Protein AF-A0A139H5Y8-F1 (afdb_monomer_lite)

Sequence (320 aa):
MAVPVLRYDEIEAEILGELGMMQDEQSKINFVIKELGASVKQTEDSEIKCHVYSKWLFTQHPTTSAKWRQQYSRLEELETIIDRVARKQNEANRRIDGINKIWTGWNWTFPADSTPPHWPNGLLKSLRTLAGVEKDWRYATKEVAKASRVRRRTKGGRKTAHVSTEDVAAVIRKLREPESEPELVPELVPEPSPSIEQGRGEPLRKRRKTGEEEEDGGEGQGGGEEREEGEQEEAGAVPTRRRRLTEYNGESVFGGVGRNSIVMDVLGQTAACEEKLAEQAEDGVSEELRQIARGQLDEHRAFQGRLMAFLDRGAPDFWF

Organism: NCBI:txid321146

Structure (mmCIF, N/CA/C/O backbone):
data_AF-A0A139H5Y8-F1
#
_entry.id   AF-A0A139H5Y8-F1
#
loop_
_atom_site.group_PDB
_atom_site.id
_atom_site.type_symbol
_atom_site.label_atom_id
_atom_site.label_alt_id
_atom_site.label_comp_id
_atom_site.label_asym_id
_atom_site.label_entity_id
_atom_site.label_seq_id
_atom_site.pdbx_PDB_ins_code
_atom_site.Cartn_x
_atom_site.Cartn_y
_atom_site.Cartn_z
_atom_site.occupancy
_atom_site.B_iso_or_equiv
_atom_site.auth_seq_id
_atom_site.auth_comp_id
_atom_site.auth_asym_id
_atom_site.auth_atom_id
_atom_site.pdbx_PDB_model_num
ATOM 1 N N . MET A 1 1 ? 13.859 0.710 14.418 1.00 46.69 1 MET A N 1
ATOM 2 C CA . MET A 1 1 ? 13.384 0.566 13.025 1.00 46.69 1 MET A CA 1
ATOM 3 C C . MET A 1 1 ? 11.869 0.479 13.067 1.00 46.69 1 MET A C 1
ATOM 5 O O . MET A 1 1 ? 11.366 -0.195 13.959 1.00 46.69 1 MET A O 1
ATOM 9 N N . ALA A 1 2 ? 11.160 1.224 12.216 1.00 54.88 2 ALA A N 1
ATOM 10 C CA . ALA A 1 2 ? 9.702 1.130 12.131 1.00 54.88 2 ALA A CA 1
ATOM 11 C C . ALA A 1 2 ? 9.318 -0.263 11.609 1.00 54.88 2 ALA A C 1
ATOM 13 O O . ALA A 1 2 ? 9.989 -0.785 10.721 1.00 54.88 2 ALA A O 1
ATOM 14 N N . VAL A 1 3 ? 8.298 -0.882 12.202 1.00 63.19 3 VAL A N 1
ATOM 15 C CA . VAL A 1 3 ? 7.801 -2.193 11.765 1.00 63.19 3 VAL A CA 1
ATOM 16 C C . VAL A 1 3 ? 7.010 -1.990 10.466 1.00 63.19 3 VAL A C 1
ATOM 18 O O . VAL A 1 3 ? 6.195 -1.063 10.435 1.00 63.19 3 VAL A O 1
ATOM 21 N N . PRO A 1 4 ? 7.231 -2.803 9.414 1.00 65.62 4 PRO A N 1
ATOM 22 C CA . PRO A 1 4 ? 6.422 -2.758 8.199 1.00 65.62 4 PRO A CA 1
ATOM 23 C C . PRO A 1 4 ? 4.937 -2.904 8.542 1.00 65.62 4 PRO A C 1
ATOM 25 O O . PRO A 1 4 ? 4.548 -3.829 9.253 1.00 65.62 4 PRO A O 1
ATOM 28 N N . VAL A 1 5 ? 4.107 -1.969 8.079 1.00 71.69 5 VAL A N 1
ATOM 29 C CA . VAL A 1 5 ? 2.651 -2.001 8.326 1.00 71.69 5 VAL A CA 1
ATOM 30 C C . VAL A 1 5 ? 1.927 -2.665 7.155 1.00 71.69 5 VAL A C 1
ATOM 32 O O . VAL A 1 5 ? 0.881 -3.301 7.329 1.00 71.69 5 VAL A O 1
ATOM 35 N N . LEU A 1 6 ? 2.485 -2.519 5.952 1.00 81.44 6 LEU A N 1
ATOM 36 C CA . LEU A 1 6 ? 1.916 -3.013 4.709 1.00 81.44 6 LEU A CA 1
ATOM 37 C C . LEU A 1 6 ? 2.744 -4.175 4.166 1.00 81.44 6 LEU A C 1
ATOM 39 O O . LEU A 1 6 ? 3.971 -4.153 4.213 1.00 81.44 6 LEU A O 1
ATOM 43 N N . ARG A 1 7 ? 2.058 -5.152 3.553 1.00 83.94 7 ARG A N 1
ATOM 44 C CA . ARG A 1 7 ? 2.699 -6.258 2.816 1.00 83.94 7 ARG A CA 1
ATOM 45 C C . ARG A 1 7 ? 3.674 -5.743 1.756 1.00 83.94 7 ARG A C 1
ATOM 47 O O . ARG A 1 7 ? 4.709 -6.350 1.508 1.00 83.94 7 ARG A O 1
ATOM 54 N N . TYR A 1 8 ? 3.333 -4.604 1.159 1.00 88.00 8 TYR A N 1
ATOM 55 C CA . TYR A 1 8 ? 4.172 -3.897 0.207 1.00 88.00 8 TYR A CA 1
ATOM 56 C C . TYR A 1 8 ? 5.565 -3.589 0.768 1.00 88.00 8 TYR A C 1
ATOM 58 O O . TYR A 1 8 ? 6.556 -3.889 0.113 1.00 88.00 8 TYR A O 1
ATOM 66 N N . ASP A 1 9 ? 5.638 -3.038 1.981 1.00 86.75 9 ASP A N 1
ATOM 67 C CA . ASP A 1 9 ? 6.893 -2.576 2.581 1.00 86.75 9 ASP A CA 1
ATOM 68 C C . ASP A 1 9 ? 7.822 -3.758 2.906 1.00 86.75 9 ASP A C 1
ATOM 70 O O . ASP A 1 9 ? 9.040 -3.656 2.777 1.00 86.75 9 ASP A O 1
ATOM 74 N N . GLU A 1 10 ? 7.250 -4.903 3.296 1.00 86.44 10 GLU A N 1
ATOM 75 C CA . GLU A 1 10 ? 8.004 -6.139 3.525 1.00 86.44 10 GLU A CA 1
ATOM 76 C C . GLU A 1 10 ? 8.605 -6.686 2.233 1.00 86.44 10 GLU A C 1
ATOM 78 O O . GLU A 1 10 ? 9.796 -6.982 2.189 1.00 86.44 10 GLU A O 1
ATOM 83 N N . ILE A 1 11 ? 7.788 -6.804 1.181 1.00 89.62 11 ILE A N 1
ATOM 84 C CA . ILE A 1 11 ? 8.244 -7.301 -0.120 1.00 89.62 11 ILE A CA 1
ATOM 85 C C . ILE A 1 11 ? 9.266 -6.334 -0.723 1.00 89.62 11 ILE A C 1
ATOM 87 O O . ILE A 1 11 ? 10.251 -6.772 -1.313 1.00 89.62 11 ILE A O 1
ATOM 91 N N . GLU A 1 12 ? 9.075 -5.024 -0.552 1.00 91.06 12 GLU A N 1
ATOM 92 C CA . GLU A 1 12 ? 10.057 -4.022 -0.964 1.00 91.06 12 GLU A CA 1
ATOM 93 C C . GLU A 1 12 ? 11.385 -4.216 -0.222 1.00 91.06 12 GLU A C 1
ATOM 95 O O . GLU A 1 12 ? 12.434 -4.253 -0.862 1.00 91.06 12 GLU A O 1
ATOM 100 N N . ALA A 1 13 ? 11.361 -4.423 1.097 1.00 90.06 13 ALA A N 1
ATOM 101 C CA . ALA A 1 13 ? 12.567 -4.692 1.876 1.00 90.06 13 ALA A CA 1
ATOM 102 C C . ALA A 1 13 ? 13.248 -6.023 1.496 1.00 90.06 13 ALA A C 1
ATOM 104 O O . ALA A 1 13 ? 14.475 -6.063 1.403 1.00 90.06 13 ALA A O 1
ATOM 105 N N . GLU A 1 14 ? 12.477 -7.089 1.253 1.00 92.38 14 GLU A N 1
ATOM 106 C CA . GLU A 1 14 ? 12.971 -8.394 0.783 1.00 92.38 14 GLU A CA 1
ATOM 107 C C . GLU A 1 14 ? 13.691 -8.243 -0.560 1.00 92.38 14 GLU A C 1
ATOM 109 O O . GLU A 1 14 ? 14.866 -8.588 -0.667 1.00 92.38 14 GLU A O 1
ATOM 114 N N . ILE A 1 15 ? 13.029 -7.632 -1.548 1.00 93.50 15 ILE A N 1
ATOM 115 C CA . ILE A 1 15 ? 13.593 -7.410 -2.885 1.00 93.50 15 ILE A CA 1
ATOM 116 C C . ILE A 1 15 ? 14.849 -6.544 -2.816 1.00 93.50 15 ILE A C 1
ATOM 118 O O . ILE A 1 15 ? 15.863 -6.876 -3.425 1.00 93.50 15 ILE A O 1
ATOM 122 N N . LEU A 1 16 ? 14.810 -5.424 -2.091 1.00 93.25 16 LEU A N 1
ATOM 123 C CA . LEU A 1 16 ? 15.975 -4.546 -1.978 1.00 93.25 16 LEU A CA 1
ATOM 124 C C . LEU A 1 16 ? 17.133 -5.240 -1.249 1.00 93.25 16 LEU A C 1
ATOM 126 O O . LEU A 1 16 ? 18.291 -5.009 -1.598 1.00 93.25 16 LEU A O 1
ATOM 130 N N . GLY A 1 17 ? 16.834 -6.120 -0.290 1.00 92.94 17 GLY A N 1
ATOM 131 C CA . GLY A 1 17 ? 17.811 -6.997 0.348 1.00 92.94 17 GLY A CA 1
ATOM 132 C C . GLY A 1 17 ? 18.442 -7.976 -0.641 1.00 92.94 17 GLY A C 1
ATOM 133 O O . GLY A 1 17 ? 19.666 -8.034 -0.737 1.00 92.94 17 GLY A O 1
ATOM 134 N N . GLU A 1 18 ? 17.633 -8.693 -1.424 1.00 93.94 18 GLU A N 1
ATOM 135 C CA . GLU A 1 18 ? 18.106 -9.618 -2.464 1.00 93.94 18 GLU A CA 1
ATOM 136 C C . GLU A 1 18 ? 18.989 -8.914 -3.500 1.00 93.94 18 GLU A C 1
ATOM 138 O O . GLU A 1 18 ? 20.096 -9.373 -3.793 1.00 93.94 18 GLU A O 1
ATOM 143 N N . LEU A 1 19 ? 18.540 -7.765 -4.012 1.00 93.31 19 LEU A N 1
ATOM 144 C CA . LEU A 1 19 ? 19.302 -6.958 -4.966 1.00 93.31 19 LEU A CA 1
ATOM 145 C C . LEU A 1 19 ? 20.591 -6.409 -4.344 1.00 93.31 19 LEU A C 1
ATOM 147 O O . LEU A 1 19 ? 21.606 -6.312 -5.031 1.00 93.31 19 LEU A O 1
ATOM 151 N N . GLY A 1 20 ? 20.584 -6.083 -3.049 1.00 92.69 20 GLY A N 1
ATOM 152 C CA . GLY A 1 20 ? 21.764 -5.630 -2.311 1.00 92.69 20 GLY A CA 1
ATOM 153 C C . GLY A 1 20 ? 22.838 -6.708 -2.132 1.00 92.69 20 GLY A C 1
ATOM 154 O O . GLY A 1 20 ? 24.019 -6.379 -2.037 1.00 92.69 20 GLY A O 1
ATOM 155 N N . MET A 1 21 ? 22.455 -7.988 -2.135 1.00 93.75 21 MET A N 1
ATOM 156 C CA . MET A 1 21 ? 23.387 -9.121 -2.038 1.00 93.75 21 MET A CA 1
ATOM 157 C C . MET A 1 21 ? 24.080 -9.449 -3.371 1.00 93.75 21 MET A C 1
ATOM 159 O O . MET A 1 21 ? 25.069 -10.185 -3.389 1.00 93.75 21 MET A O 1
ATOM 163 N N . MET A 1 22 ? 23.586 -8.917 -4.492 1.00 94.56 22 MET A N 1
ATOM 164 C CA . MET A 1 22 ? 24.182 -9.123 -5.812 1.00 94.56 22 MET A CA 1
ATOM 165 C C . MET A 1 22 ? 25.351 -8.154 -6.035 1.00 94.56 22 MET A C 1
ATOM 167 O O . MET A 1 22 ? 25.210 -6.942 -5.883 1.00 94.56 22 MET A O 1
ATOM 171 N N . GLN A 1 23 ? 26.514 -8.688 -6.419 1.00 89.75 23 GLN A N 1
ATOM 172 C CA . GLN A 1 23 ? 27.742 -7.894 -6.567 1.00 89.75 23 GLN A CA 1
ATOM 173 C C . GLN A 1 23 ? 27.783 -7.060 -7.852 1.00 89.75 23 GLN A C 1
ATOM 175 O O . GLN A 1 23 ? 28.363 -5.979 -7.861 1.00 89.75 23 GLN A O 1
ATOM 180 N N . ASP A 1 24 ? 27.181 -7.563 -8.928 1.00 94.44 24 ASP A N 1
ATOM 181 C CA . ASP A 1 24 ? 27.251 -6.957 -10.254 1.00 94.44 24 ASP A CA 1
ATOM 182 C C . ASP A 1 24 ? 25.926 -6.291 -10.641 1.00 94.44 24 ASP A C 1
ATOM 184 O O . ASP A 1 24 ? 24.850 -6.884 -10.535 1.00 94.44 24 ASP A O 1
ATOM 188 N N . GLU A 1 25 ? 26.016 -5.051 -11.118 1.00 93.44 25 GLU A N 1
ATOM 189 C CA . GLU A 1 25 ? 24.851 -4.243 -11.473 1.00 93.44 25 GLU A CA 1
ATOM 190 C C . GLU A 1 25 ? 24.128 -4.803 -12.699 1.00 93.44 25 GLU A C 1
ATOM 192 O O . GLU A 1 25 ? 22.898 -4.837 -12.743 1.00 93.44 25 GLU A O 1
ATOM 197 N N . GLN A 1 26 ? 24.876 -5.327 -13.673 1.00 93.88 26 GLN A N 1
ATOM 198 C CA . GLN A 1 26 ? 24.271 -5.941 -14.850 1.00 93.88 26 GLN A CA 1
ATOM 199 C C . GLN A 1 26 ? 23.505 -7.217 -14.477 1.00 93.88 26 GLN A C 1
ATOM 201 O O . GLN A 1 26 ? 22.429 -7.481 -15.015 1.00 93.88 26 GLN A O 1
ATOM 206 N N . SER A 1 27 ? 24.016 -7.982 -13.514 1.00 94.75 27 SER A N 1
ATOM 207 C CA . SER A 1 27 ? 23.347 -9.156 -12.956 1.00 94.75 27 SER A CA 1
ATOM 208 C C . SER A 1 27 ? 22.045 -8.787 -12.242 1.00 94.75 27 SER A C 1
ATOM 210 O O . SER A 1 27 ? 21.039 -9.461 -12.467 1.00 94.75 27 SER A O 1
ATOM 212 N N . LYS A 1 28 ? 22.015 -7.685 -11.475 1.00 96.06 28 LYS A N 1
ATOM 213 C CA . LYS A 1 28 ? 20.772 -7.153 -10.877 1.00 96.06 28 LYS A CA 1
ATOM 214 C C . LYS A 1 28 ? 19.753 -6.779 -11.945 1.00 96.06 28 LYS A C 1
ATOM 216 O O . LYS A 1 28 ? 18.609 -7.214 -11.880 1.00 96.06 28 LYS A O 1
ATOM 221 N N . ILE A 1 29 ? 20.175 -6.021 -12.958 1.00 95.69 29 ILE A N 1
ATOM 222 C CA . ILE A 1 29 ? 19.318 -5.616 -14.080 1.00 95.69 29 ILE A CA 1
ATOM 223 C C . ILE A 1 29 ? 18.725 -6.845 -14.777 1.00 95.69 29 ILE A C 1
ATOM 225 O O . ILE A 1 29 ? 17.514 -6.912 -14.987 1.00 95.69 29 ILE A O 1
ATOM 229 N N . ASN A 1 30 ? 19.561 -7.829 -15.114 1.00 95.00 30 ASN A N 1
ATOM 230 C CA . ASN A 1 30 ? 19.130 -9.048 -15.797 1.00 95.00 30 ASN A CA 1
ATOM 231 C C . ASN A 1 30 ? 18.163 -9.869 -14.936 1.00 95.00 30 ASN A C 1
ATOM 233 O O . ASN A 1 30 ? 17.178 -10.396 -15.453 1.00 95.00 30 ASN A O 1
ATOM 237 N N . PHE A 1 31 ? 18.425 -9.960 -13.630 1.00 95.19 31 PHE A N 1
ATOM 238 C CA . PHE A 1 31 ? 17.532 -10.608 -12.676 1.00 95.19 31 PHE A CA 1
ATOM 239 C C . PHE A 1 31 ? 16.170 -9.912 -12.628 1.00 95.19 31 PHE A C 1
ATOM 241 O O . PHE A 1 31 ? 15.148 -10.563 -12.813 1.00 95.19 31 PHE A O 1
ATOM 248 N N . VAL A 1 32 ? 16.147 -8.587 -12.481 1.00 94.75 32 VAL A N 1
ATOM 249 C CA . VAL A 1 32 ? 14.903 -7.808 -12.430 1.00 94.75 32 VAL A CA 1
ATOM 250 C C . VAL A 1 32 ? 14.104 -7.927 -13.725 1.00 94.75 32 VAL A C 1
ATOM 252 O O . VAL A 1 32 ? 12.901 -8.163 -13.681 1.00 94.75 32 VAL A O 1
ATOM 255 N N . ILE A 1 33 ? 14.757 -7.829 -14.885 1.00 93.56 33 ILE A N 1
ATOM 256 C CA . ILE A 1 33 ? 14.104 -8.022 -16.188 1.00 93.56 33 ILE A CA 1
ATOM 257 C C . ILE A 1 33 ? 13.502 -9.429 -16.299 1.00 93.56 33 ILE A C 1
ATOM 259 O O . ILE A 1 33 ? 12.378 -9.584 -16.781 1.00 93.56 33 ILE A O 1
ATOM 263 N N . LYS A 1 34 ? 14.224 -10.454 -15.832 1.00 92.50 34 LYS A N 1
ATOM 264 C CA . LYS A 1 34 ? 13.733 -11.834 -15.807 1.00 92.50 34 LYS A CA 1
ATOM 265 C C . LYS A 1 34 ? 12.511 -11.978 -14.897 1.00 92.50 34 LYS A C 1
ATOM 267 O O . LYS A 1 34 ? 11.521 -12.568 -15.324 1.00 92.50 34 LYS A O 1
ATOM 272 N N . GLU A 1 35 ? 12.558 -11.432 -13.685 1.00 92.31 35 GLU A N 1
ATOM 273 C CA . GLU A 1 35 ? 11.444 -11.495 -12.732 1.00 92.31 35 GLU A CA 1
ATOM 274 C C . GLU A 1 35 ? 10.212 -10.737 -13.239 1.00 92.31 35 GLU A C 1
ATOM 276 O O . GLU A 1 35 ? 9.097 -11.249 -13.133 1.00 92.31 35 GLU A O 1
ATOM 281 N N . LEU A 1 36 ? 10.395 -9.574 -13.874 1.00 90.06 36 LEU A N 1
ATOM 282 C CA . LEU A 1 36 ? 9.312 -8.835 -14.530 1.00 90.06 36 LEU A CA 1
ATOM 283 C C . LEU A 1 36 ? 8.679 -9.631 -15.677 1.00 90.06 36 LEU A C 1
ATOM 285 O O . LEU A 1 36 ? 7.459 -9.622 -15.816 1.00 90.06 36 LEU A O 1
ATOM 289 N N . GLY A 1 37 ? 9.483 -10.358 -16.458 1.00 83.19 37 GLY A N 1
ATOM 290 C CA . GLY A 1 37 ? 8.984 -11.234 -17.521 1.00 83.19 37 GLY A CA 1
ATOM 291 C C . GLY A 1 37 ? 8.283 -12.501 -17.012 1.00 83.19 37 GLY A C 1
ATOM 292 O O . GLY A 1 37 ? 7.396 -13.023 -17.685 1.00 83.19 37 GLY A O 1
ATOM 293 N N . ALA A 1 38 ? 8.653 -12.996 -15.827 1.00 80.75 38 ALA A N 1
ATOM 294 C CA . ALA A 1 38 ? 8.075 -14.200 -15.226 1.00 80.75 38 ALA A CA 1
ATOM 295 C C . ALA A 1 38 ? 6.799 -13.925 -14.407 1.00 80.75 38 ALA A C 1
ATOM 297 O O . ALA A 1 38 ? 5.952 -14.810 -14.254 1.00 80.75 38 ALA A O 1
ATOM 298 N N . SER A 1 39 ? 6.654 -12.714 -13.866 1.00 62.50 39 SER A N 1
ATOM 299 C CA . SER A 1 39 ? 5.686 -12.394 -12.809 1.00 62.50 39 SER A CA 1
ATOM 300 C C . SER A 1 39 ? 4.288 -12.004 -13.295 1.00 62.50 39 SER A C 1
ATOM 302 O O . SER A 1 39 ? 3.604 -11.226 -12.642 1.00 62.50 39 SER A O 1
ATOM 304 N N . VAL A 1 40 ? 3.777 -12.622 -14.364 1.00 60.31 40 VAL A N 1
ATOM 305 C CA . VAL A 1 40 ? 2.343 -12.506 -14.711 1.00 60.31 40 VAL A CA 1
ATOM 306 C C . VAL A 1 40 ? 1.516 -13.601 -14.035 1.00 60.31 40 VAL A C 1
ATOM 308 O O . VAL A 1 40 ? 0.694 -14.281 -14.646 1.00 60.31 40 VAL A O 1
ATOM 311 N N . LYS A 1 41 ? 1.769 -13.809 -12.742 1.00 64.19 41 LYS A N 1
ATOM 312 C CA . LYS A 1 41 ? 0.880 -14.581 -11.868 1.00 64.19 41 LYS A CA 1
ATOM 313 C C . LYS A 1 41 ? -0.136 -13.608 -11.264 1.00 64.19 41 LYS A C 1
ATOM 315 O O . LYS A 1 41 ? 0.209 -12.474 -10.948 1.00 64.19 41 LYS A O 1
ATOM 320 N N . GLN A 1 42 ? -1.387 -14.034 -11.108 1.00 68.56 42 GLN A N 1
ATOM 321 C CA . GLN A 1 42 ? -2.470 -13.202 -10.562 1.00 68.56 42 GLN A CA 1
ATOM 322 C C . GLN A 1 42 ? -2.556 -13.293 -9.026 1.00 68.56 42 GLN A C 1
ATOM 324 O O . GLN A 1 42 ? -3.644 -13.433 -8.472 1.00 68.56 42 GLN A O 1
ATOM 329 N N . THR A 1 43 ? -1.424 -13.278 -8.314 1.00 84.94 43 THR A N 1
ATOM 330 C CA . THR A 1 43 ? -1.440 -13.168 -6.846 1.00 84.94 43 THR A CA 1
ATOM 331 C C . THR A 1 43 ? -1.094 -11.745 -6.420 1.00 84.94 43 THR A C 1
ATOM 333 O O . THR A 1 43 ? -0.381 -11.027 -7.115 1.00 84.94 43 THR A O 1
ATOM 336 N N . GLU A 1 44 ? -1.602 -11.316 -5.263 1.00 83.50 44 GLU A N 1
ATOM 337 C CA . GLU A 1 44 ? -1.307 -9.980 -4.724 1.00 83.50 44 GLU A CA 1
ATOM 338 C C . GLU A 1 44 ? 0.202 -9.775 -4.519 1.00 83.50 44 GLU A C 1
ATOM 340 O O . GLU A 1 44 ? 0.746 -8.744 -4.907 1.00 83.50 44 GLU A O 1
ATOM 345 N N . ASP A 1 45 ? 0.896 -10.788 -3.993 1.00 87.06 45 ASP A N 1
ATOM 346 C CA . ASP A 1 45 ? 2.345 -10.743 -3.803 1.00 87.06 45 ASP A CA 1
ATOM 347 C C . ASP A 1 45 ? 3.092 -10.595 -5.139 1.00 87.06 45 ASP A C 1
ATOM 349 O O . ASP A 1 45 ? 4.044 -9.823 -5.206 1.00 87.06 45 ASP A O 1
ATOM 353 N N . SER A 1 46 ? 2.678 -11.273 -6.219 1.00 88.69 46 SER A N 1
ATOM 354 C CA . SER A 1 46 ? 3.337 -11.105 -7.523 1.00 88.69 46 SER A CA 1
ATOM 355 C C . SER A 1 46 ? 3.053 -9.744 -8.152 1.00 88.69 46 SER A C 1
ATOM 357 O O . SER A 1 46 ? 3.971 -9.154 -8.715 1.00 88.69 46 SER A O 1
ATOM 359 N N . GLU A 1 47 ? 1.838 -9.201 -8.001 1.00 90.38 47 GLU A N 1
ATOM 360 C CA . GLU A 1 47 ? 1.534 -7.823 -8.416 1.00 90.38 47 GLU A CA 1
ATOM 361 C C . GLU A 1 47 ? 2.455 -6.820 -7.689 1.00 90.38 47 GLU A C 1
ATOM 363 O O . GLU A 1 47 ? 3.051 -5.943 -8.320 1.00 90.38 47 GLU A O 1
ATOM 368 N N . ILE A 1 48 ? 2.629 -6.975 -6.369 1.00 91.19 48 ILE A N 1
ATOM 369 C CA . ILE A 1 48 ? 3.528 -6.133 -5.566 1.00 91.19 48 ILE A CA 1
ATOM 370 C C . ILE A 1 48 ? 4.980 -6.289 -6.025 1.00 91.19 48 ILE A C 1
ATOM 372 O O . ILE A 1 48 ? 5.650 -5.279 -6.248 1.00 91.19 48 ILE A O 1
ATOM 376 N N . LYS A 1 49 ? 5.463 -7.525 -6.215 1.00 92.75 49 LYS A N 1
ATOM 377 C CA . LYS A 1 49 ? 6.820 -7.787 -6.720 1.00 92.75 49 LYS A CA 1
ATOM 378 C C . LYS A 1 49 ? 7.042 -7.103 -8.070 1.00 92.75 49 LYS A C 1
ATOM 380 O O . LYS A 1 49 ? 8.024 -6.381 -8.222 1.00 92.75 49 LYS A O 1
ATOM 385 N N . CYS A 1 50 ? 6.102 -7.235 -9.011 1.00 92.81 50 CYS A N 1
ATOM 386 C CA . CYS A 1 50 ? 6.132 -6.527 -10.294 1.00 92.81 50 CYS A CA 1
ATOM 387 C C . CYS A 1 50 ? 6.276 -5.015 -10.119 1.00 92.81 50 CYS A C 1
ATOM 389 O O . CYS A 1 50 ? 7.124 -4.397 -10.766 1.00 92.81 50 CYS A O 1
ATOM 391 N N . HIS A 1 51 ? 5.469 -4.417 -9.243 1.00 93.62 51 HIS A N 1
ATOM 392 C CA . HIS A 1 51 ? 5.529 -2.984 -8.983 1.00 93.62 51 HIS A CA 1
ATOM 393 C C . HIS A 1 51 ? 6.886 -2.561 -8.404 1.00 93.62 51 HIS A C 1
ATOM 395 O O . HIS A 1 51 ? 7.488 -1.610 -8.900 1.00 93.62 51 HIS A O 1
ATOM 401 N N . VAL A 1 52 ? 7.397 -3.270 -7.392 1.00 94.19 52 VAL A N 1
ATOM 402 C CA . VAL A 1 52 ? 8.686 -2.957 -6.754 1.00 94.19 52 VAL A CA 1
ATOM 403 C C . VAL A 1 52 ? 9.843 -3.099 -7.744 1.00 94.19 52 VAL A C 1
ATOM 405 O O . VAL A 1 52 ? 10.650 -2.179 -7.875 1.00 94.19 52 VAL A O 1
ATOM 408 N N . TYR A 1 53 ? 9.908 -4.208 -8.483 1.00 95.31 53 TYR A N 1
ATOM 409 C CA . TYR A 1 53 ? 10.932 -4.437 -9.503 1.00 95.31 53 TYR A CA 1
ATOM 410 C C . TYR A 1 53 ? 10.896 -3.372 -10.604 1.00 95.31 53 TYR A C 1
ATOM 412 O O . TYR A 1 53 ? 11.940 -2.841 -10.987 1.00 95.31 53 TYR A O 1
ATOM 420 N N . SER A 1 54 ? 9.699 -3.000 -11.066 1.00 93.69 54 SER A N 1
ATOM 421 C CA . SER A 1 54 ? 9.527 -1.940 -12.065 1.00 93.69 54 SER A CA 1
ATOM 422 C C . SER A 1 54 ? 9.984 -0.592 -11.520 1.00 93.69 54 SER A C 1
ATOM 424 O O . SER A 1 54 ? 10.769 0.099 -12.165 1.00 93.69 54 SER A O 1
ATOM 426 N N . LYS A 1 55 ? 9.568 -0.238 -10.297 1.00 95.06 55 LYS A N 1
ATOM 427 C CA . LYS A 1 55 ? 9.996 0.985 -9.606 1.00 95.06 55 LYS A CA 1
ATOM 428 C C . LYS A 1 55 ? 11.519 1.042 -9.486 1.00 95.06 55 LYS A C 1
ATOM 430 O O . LYS A 1 55 ? 12.113 2.070 -9.810 1.00 95.06 55 LYS A O 1
ATOM 435 N N . TRP A 1 56 ? 12.162 -0.046 -9.062 1.00 95.94 56 TRP A N 1
ATOM 436 C CA . TRP A 1 56 ? 13.620 -0.120 -8.968 1.00 95.94 56 TRP A CA 1
ATOM 437 C C . TRP A 1 56 ? 14.280 0.081 -10.339 1.00 95.94 56 TRP A C 1
ATOM 439 O O . TRP A 1 56 ? 15.105 0.979 -10.492 1.00 95.94 56 TRP A O 1
ATOM 449 N N . LEU A 1 57 ? 13.851 -0.660 -11.366 1.00 95.19 57 LEU A N 1
ATOM 450 C CA . LEU A 1 57 ? 14.435 -0.571 -12.707 1.00 95.19 57 LEU A CA 1
ATOM 451 C C . LEU A 1 57 ? 14.263 0.828 -13.319 1.00 95.19 57 LEU A C 1
ATOM 453 O O . LEU A 1 57 ? 15.181 1.348 -13.949 1.00 95.19 57 LEU A O 1
ATOM 457 N N . PHE A 1 58 ? 13.100 1.452 -13.126 1.00 94.06 58 PHE A N 1
ATOM 458 C CA . PHE A 1 58 ? 12.772 2.757 -13.706 1.00 94.06 58 PHE A CA 1
ATOM 459 C C . PHE A 1 58 ? 13.525 3.895 -13.022 1.00 94.06 58 PHE A C 1
ATOM 461 O O . PHE A 1 58 ? 13.898 4.862 -13.684 1.00 94.06 58 PHE A O 1
ATOM 468 N N . THR A 1 59 ? 13.748 3.779 -11.711 1.00 94.25 59 THR A N 1
ATOM 469 C CA . THR A 1 59 ? 14.447 4.803 -10.927 1.00 94.25 59 THR A CA 1
ATOM 470 C C . THR A 1 59 ? 15.961 4.684 -11.041 1.00 94.25 59 THR A C 1
ATOM 472 O O . THR A 1 59 ? 16.626 5.700 -11.216 1.00 94.25 59 THR A O 1
ATOM 475 N N . GLN A 1 60 ? 16.510 3.467 -10.977 1.00 95.44 60 GLN A N 1
ATOM 476 C CA . GLN A 1 60 ? 17.960 3.250 -10.981 1.00 95.44 60 GLN A CA 1
ATOM 477 C C . GLN A 1 60 ? 18.546 3.159 -12.397 1.00 95.44 60 GLN A C 1
ATOM 479 O O . GLN A 1 60 ? 19.674 3.592 -12.628 1.00 95.44 60 GLN A O 1
ATOM 484 N N . HIS A 1 61 ? 17.787 2.642 -13.372 1.00 94.81 61 HIS A N 1
ATOM 485 C CA . HIS A 1 61 ? 18.279 2.395 -14.735 1.00 94.81 61 HIS A CA 1
ATOM 486 C C . HIS A 1 61 ? 17.297 2.873 -15.817 1.00 94.81 61 HIS A C 1
ATOM 488 O O . HIS A 1 61 ? 16.799 2.069 -16.616 1.00 94.81 61 HIS A O 1
ATOM 494 N N . PRO A 1 62 ? 17.031 4.188 -15.913 1.00 95.19 62 PRO A N 1
ATOM 495 C CA . PRO A 1 62 ? 16.005 4.728 -16.803 1.00 95.19 62 PRO A CA 1
ATOM 496 C C . PRO A 1 62 ? 16.235 4.369 -18.279 1.00 95.19 62 PRO A C 1
ATOM 498 O O . PRO A 1 62 ? 15.293 3.968 -18.963 1.00 95.19 62 PRO A O 1
ATOM 501 N N . THR A 1 63 ? 17.480 4.423 -18.762 1.00 95.50 63 THR A N 1
ATOM 502 C CA . THR A 1 63 ? 17.842 4.106 -20.157 1.00 95.50 63 THR A CA 1
ATOM 503 C C . THR A 1 63 ? 17.629 2.633 -20.501 1.00 95.50 63 THR A C 1
ATOM 505 O O . THR A 1 63 ? 17.048 2.320 -21.541 1.00 95.50 63 THR A O 1
ATOM 508 N N . THR A 1 64 ? 18.055 1.722 -19.625 1.00 94.38 64 THR A N 1
ATOM 509 C CA . THR A 1 64 ? 17.820 0.281 -19.785 1.00 94.38 64 THR A CA 1
ATOM 510 C C . THR A 1 64 ? 16.333 -0.035 -19.718 1.00 94.38 64 THR A C 1
ATOM 512 O O . THR A 1 64 ? 15.830 -0.792 -20.547 1.00 94.38 64 THR A O 1
ATOM 515 N N . SER A 1 65 ? 15.609 0.604 -18.796 1.00 93.44 65 SER A N 1
ATOM 516 C CA . SER A 1 65 ? 14.164 0.431 -18.676 1.00 93.44 65 SER A CA 1
ATOM 517 C C . SER A 1 65 ? 13.419 0.855 -19.941 1.00 93.44 65 SER A C 1
ATOM 519 O O . SER A 1 65 ? 12.490 0.167 -20.351 1.00 93.44 65 SER A O 1
ATOM 521 N N . ALA A 1 66 ? 13.834 1.951 -20.586 1.00 93.94 66 ALA A N 1
ATOM 522 C CA . ALA A 1 66 ? 13.208 2.439 -21.810 1.00 93.94 66 ALA A CA 1
ATOM 523 C C . ALA A 1 66 ? 13.409 1.452 -22.969 1.00 93.94 66 ALA A C 1
ATOM 525 O O . ALA A 1 66 ? 12.451 1.111 -23.658 1.00 93.94 66 ALA A O 1
ATOM 526 N N . LYS A 1 67 ? 14.634 0.933 -23.136 1.00 94.44 67 LYS A N 1
ATOM 527 C CA . LYS A 1 67 ? 14.939 -0.091 -24.151 1.00 94.44 67 LYS A CA 1
ATOM 528 C C . LYS A 1 67 ? 14.146 -1.373 -23.924 1.00 94.44 67 LYS A C 1
ATOM 530 O O . LYS A 1 67 ? 13.582 -1.918 -24.864 1.00 94.44 67 LYS A O 1
ATOM 535 N N . TRP A 1 68 ? 14.090 -1.839 -22.679 1.00 93.12 68 TRP A N 1
ATOM 536 C CA . TRP A 1 68 ? 13.342 -3.041 -22.334 1.00 93.12 68 TRP A CA 1
ATOM 537 C C . TRP A 1 68 ? 11.840 -2.869 -22.586 1.00 93.12 68 TRP A C 1
ATOM 539 O O . TRP A 1 68 ? 11.238 -3.730 -23.218 1.00 93.12 68 TRP A O 1
ATOM 549 N N . ARG A 1 69 ? 11.245 -1.735 -22.188 1.00 91.94 69 ARG A N 1
ATOM 550 C CA . ARG A 1 69 ? 9.820 -1.453 -22.430 1.00 91.94 69 ARG A CA 1
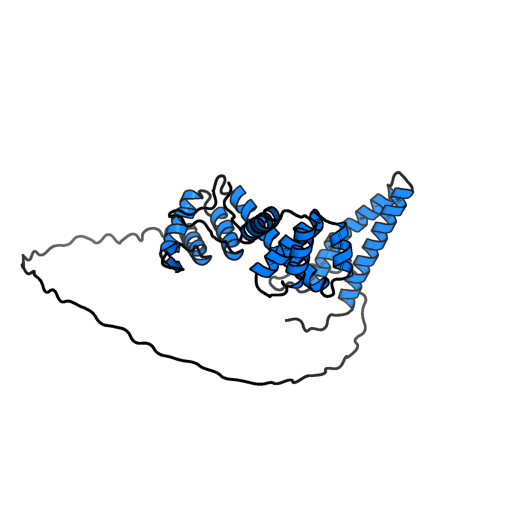ATOM 551 C C . ARG A 1 69 ? 9.458 -1.464 -23.913 1.00 91.94 69 ARG A C 1
ATOM 553 O O . ARG A 1 69 ? 8.416 -1.995 -24.263 1.00 91.94 69 ARG A O 1
ATOM 560 N N . GLN A 1 70 ? 10.333 -0.957 -24.784 1.00 92.31 70 GLN A N 1
ATOM 561 C CA . GLN A 1 70 ? 10.127 -1.019 -26.238 1.00 92.31 70 GLN A CA 1
ATOM 562 C C . GLN A 1 70 ? 10.110 -2.454 -26.789 1.00 92.31 70 GLN A C 1
ATOM 564 O O . GLN A 1 70 ? 9.516 -2.701 -27.832 1.00 92.31 70 GLN A O 1
ATOM 569 N N . GLN A 1 71 ? 10.785 -3.388 -26.117 1.00 91.38 71 GLN A N 1
ATOM 570 C CA . GLN A 1 71 ? 10.912 -4.784 -26.544 1.00 91.38 71 GLN A CA 1
ATOM 571 C C . GLN A 1 71 ? 9.922 -5.718 -25.836 1.00 91.38 71 GLN A C 1
ATOM 573 O O . GLN A 1 71 ? 9.742 -6.860 -26.259 1.00 91.38 71 GLN A O 1
ATOM 578 N N . TYR A 1 72 ? 9.303 -5.265 -24.747 1.00 91.25 72 TYR A N 1
ATOM 579 C CA . TYR A 1 72 ? 8.443 -6.088 -23.914 1.00 91.25 72 TYR A CA 1
ATOM 580 C C . TYR A 1 72 ? 7.024 -6.160 -24.488 1.00 91.25 72 TYR A C 1
ATOM 582 O O . TYR A 1 72 ? 6.302 -5.170 -24.536 1.00 91.25 72 TYR A O 1
ATOM 590 N N . SER A 1 73 ? 6.603 -7.358 -24.896 1.00 90.12 73 SER A N 1
ATOM 591 C CA . SER A 1 73 ? 5.332 -7.578 -25.599 1.00 90.12 73 SER A CA 1
ATOM 592 C C . SER A 1 73 ? 4.076 -7.395 -24.740 1.00 90.12 73 SER A C 1
ATOM 594 O O . SER A 1 73 ? 2.992 -7.245 -25.291 1.00 90.12 73 SER A O 1
ATOM 596 N N . ARG A 1 74 ? 4.199 -7.404 -23.405 1.00 88.62 74 ARG A N 1
ATOM 597 C CA . ARG A 1 74 ? 3.073 -7.309 -22.450 1.00 88.62 74 ARG A CA 1
ATOM 598 C C . ARG A 1 74 ? 3.115 -6.020 -21.628 1.00 88.62 74 ARG A C 1
ATOM 600 O O . ARG A 1 74 ? 2.788 -6.019 -20.441 1.00 88.62 74 ARG A O 1
ATOM 607 N N . LEU A 1 75 ? 3.588 -4.933 -22.235 1.00 89.50 75 LEU A N 1
ATOM 608 C CA . LEU A 1 75 ? 3.796 -3.661 -21.545 1.00 89.50 75 LEU A CA 1
ATOM 609 C C . LEU A 1 75 ? 2.505 -3.107 -20.925 1.00 89.50 75 LEU A C 1
ATOM 611 O O . LEU A 1 75 ? 2.519 -2.738 -19.757 1.00 89.50 75 LEU A O 1
ATOM 615 N N . GLU A 1 76 ? 1.392 -3.129 -21.658 1.00 89.69 76 GLU A N 1
ATOM 616 C CA . GLU A 1 76 ? 0.103 -2.600 -21.183 1.00 89.69 76 GLU A CA 1
ATOM 617 C C . GLU A 1 76 ? -0.423 -3.339 -19.940 1.00 89.69 76 GLU A C 1
ATOM 619 O O . GLU A 1 76 ? -0.923 -2.730 -18.989 1.00 89.69 76 GLU A O 1
ATOM 624 N N . GLU A 1 77 ? -0.279 -4.667 -19.913 1.00 89.50 77 GLU A N 1
ATOM 625 C CA . GLU A 1 77 ? -0.667 -5.483 -18.759 1.00 89.50 77 GLU A CA 1
ATOM 626 C C . GLU A 1 77 ? 0.188 -5.149 -17.534 1.00 89.50 77 GLU A C 1
ATOM 628 O O . GLU A 1 77 ? -0.329 -5.009 -16.423 1.00 89.50 77 GLU A O 1
ATOM 633 N N . LEU A 1 78 ? 1.497 -4.992 -17.738 1.00 89.62 78 LEU A N 1
ATOM 634 C CA . LEU A 1 78 ? 2.419 -4.611 -16.678 1.00 89.62 78 LEU A CA 1
ATOM 635 C C . LEU A 1 78 ? 2.092 -3.219 -16.128 1.00 89.62 78 LEU A C 1
ATOM 637 O O . LEU A 1 78 ? 2.025 -3.056 -14.912 1.00 89.62 78 LEU A O 1
ATOM 641 N N . GLU A 1 79 ? 1.855 -2.235 -16.994 1.00 91.31 79 GLU A N 1
ATOM 642 C CA . GLU A 1 79 ? 1.465 -0.880 -16.587 1.00 91.31 79 GLU A CA 1
ATOM 643 C C . GLU A 1 79 ? 0.157 -0.898 -15.788 1.00 91.31 79 GLU A C 1
ATOM 645 O O . GLU A 1 79 ? 0.073 -0.300 -14.715 1.00 91.31 79 GLU A O 1
ATOM 650 N N . THR A 1 80 ? -0.821 -1.700 -16.215 1.00 92.19 80 THR A N 1
ATOM 651 C CA . THR A 1 80 ? -2.080 -1.890 -15.482 1.00 92.19 80 THR A CA 1
ATOM 652 C C . THR A 1 80 ? -1.859 -2.455 -14.074 1.00 92.19 80 THR A C 1
ATOM 654 O O . THR A 1 80 ? -2.505 -2.010 -13.117 1.00 92.19 80 THR A O 1
ATOM 657 N N . ILE A 1 81 ? -0.962 -3.436 -13.922 1.00 90.50 81 ILE A N 1
ATOM 658 C CA . ILE A 1 81 ? -0.602 -4.014 -12.617 1.00 90.50 81 ILE A CA 1
ATOM 659 C C . ILE A 1 81 ? 0.091 -2.962 -11.746 1.00 90.50 81 ILE A C 1
ATOM 661 O O . ILE A 1 81 ? -0.307 -2.768 -10.594 1.00 90.50 81 ILE A O 1
ATOM 665 N N . ILE A 1 82 ? 1.080 -2.254 -12.298 1.00 91.19 82 ILE A N 1
ATOM 666 C CA . ILE A 1 82 ? 1.818 -1.196 -11.598 1.00 91.19 82 ILE A CA 1
ATOM 667 C C . ILE A 1 82 ? 0.839 -0.136 -11.079 1.00 91.19 82 ILE A C 1
ATOM 669 O O . ILE A 1 82 ? 0.809 0.137 -9.879 1.00 91.19 82 ILE A O 1
ATOM 673 N N . ASP A 1 83 ? -0.034 0.394 -11.933 1.00 92.25 83 ASP A N 1
ATOM 674 C CA . ASP A 1 83 ? -0.998 1.431 -11.559 1.00 92.25 83 ASP A CA 1
ATOM 675 C C . ASP A 1 83 ? -2.010 0.958 -10.515 1.00 92.25 83 ASP A C 1
ATOM 677 O O . ASP A 1 83 ? -2.459 1.723 -9.652 1.00 92.25 83 ASP A O 1
ATOM 681 N N . ARG A 1 84 ? -2.421 -0.310 -10.584 1.00 90.62 84 ARG A N 1
ATOM 682 C CA . ARG A 1 84 ? -3.326 -0.914 -9.601 1.00 90.62 84 ARG A CA 1
ATOM 683 C C . ARG A 1 84 ? -2.664 -1.002 -8.228 1.00 90.62 84 ARG A C 1
ATOM 685 O O . ARG A 1 84 ? -3.278 -0.594 -7.240 1.00 90.62 84 ARG A O 1
ATOM 692 N N . VAL A 1 85 ? -1.432 -1.505 -8.161 1.00 91.00 85 VAL A N 1
ATOM 693 C CA . VAL A 1 85 ? -0.674 -1.622 -6.907 1.00 91.00 85 VAL A CA 1
ATOM 694 C C . VAL A 1 85 ? -0.355 -0.244 -6.339 1.00 91.00 85 VAL A C 1
ATOM 696 O O . VAL A 1 85 ? -0.613 -0.007 -5.160 1.00 91.00 85 VAL A O 1
ATOM 699 N N . ALA A 1 86 ? 0.096 0.695 -7.174 1.00 90.62 86 ALA A N 1
ATOM 700 C CA . ALA A 1 86 ? 0.377 2.068 -6.766 1.00 90.62 86 ALA A CA 1
ATOM 701 C C . ALA A 1 86 ? -0.856 2.737 -6.137 1.00 90.62 86 ALA A C 1
ATOM 703 O O . ALA A 1 86 ? -0.766 3.352 -5.073 1.00 90.62 86 ALA A O 1
ATOM 704 N N . ARG A 1 87 ? -2.040 2.574 -6.745 1.00 90.25 87 ARG A N 1
ATOM 705 C CA . ARG A 1 87 ? -3.303 3.084 -6.187 1.00 90.25 87 ARG A CA 1
ATOM 706 C C . ARG A 1 87 ? -3.644 2.445 -4.842 1.00 90.25 87 ARG A C 1
ATOM 708 O O . ARG A 1 87 ? -3.944 3.179 -3.900 1.00 90.25 87 ARG A O 1
ATOM 715 N N . LYS A 1 88 ? -3.563 1.112 -4.730 1.00 88.50 88 LYS A N 1
ATOM 716 C CA . LYS A 1 88 ? -3.813 0.389 -3.467 1.00 88.50 88 LYS A CA 1
ATOM 717 C C . LYS A 1 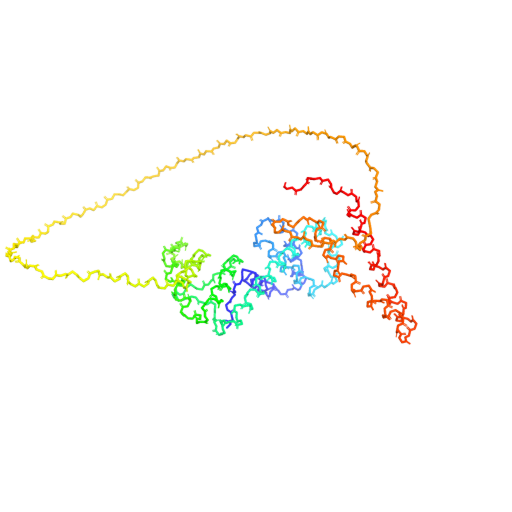88 ? -2.866 0.856 -2.355 1.00 88.50 88 LYS A C 1
ATOM 719 O O . LYS A 1 88 ? -3.329 1.123 -1.246 1.00 88.50 88 LYS A O 1
ATOM 724 N N . GLN A 1 89 ? -1.578 1.007 -2.668 1.00 88.69 89 GLN A N 1
ATOM 725 C CA . GLN A 1 89 ? -0.547 1.446 -1.727 1.00 88.69 89 GLN A CA 1
ATOM 726 C C . GLN A 1 89 ? -0.771 2.892 -1.274 1.00 88.69 89 GLN A C 1
ATOM 728 O O . GLN A 1 89 ? -0.757 3.185 -0.081 1.00 88.69 89 GLN A O 1
ATOM 733 N N . ASN A 1 90 ? -1.060 3.802 -2.207 1.00 88.62 90 ASN A N 1
ATOM 734 C CA . ASN A 1 90 ? -1.363 5.197 -1.882 1.00 88.62 90 ASN A CA 1
ATOM 735 C C . ASN A 1 90 ? -2.607 5.329 -0.995 1.00 88.62 90 ASN A C 1
ATOM 737 O O . ASN A 1 90 ? -2.643 6.158 -0.086 1.00 88.62 90 ASN A O 1
ATOM 741 N N . GLU A 1 91 ? -3.634 4.516 -1.237 1.00 89.50 91 GLU A N 1
ATOM 742 C CA . GLU A 1 91 ? -4.840 4.503 -0.414 1.00 89.50 91 GLU A CA 1
ATOM 743 C C . GLU A 1 91 ? -4.558 3.990 1.009 1.00 89.50 91 GLU A C 1
ATOM 745 O O . GLU A 1 91 ? -5.032 4.578 1.985 1.00 89.50 91 GLU A O 1
ATOM 750 N N . ALA A 1 92 ? -3.750 2.934 1.133 1.00 87.50 92 ALA A N 1
ATOM 751 C CA . ALA A 1 92 ? -3.311 2.399 2.416 1.00 87.50 92 ALA A CA 1
ATOM 752 C C . ALA A 1 92 ? -2.494 3.434 3.209 1.00 87.50 92 ALA A C 1
ATOM 754 O O . ALA A 1 92 ? -2.819 3.717 4.364 1.00 87.50 92 ALA A O 1
ATOM 755 N N . ASN A 1 93 ? -1.525 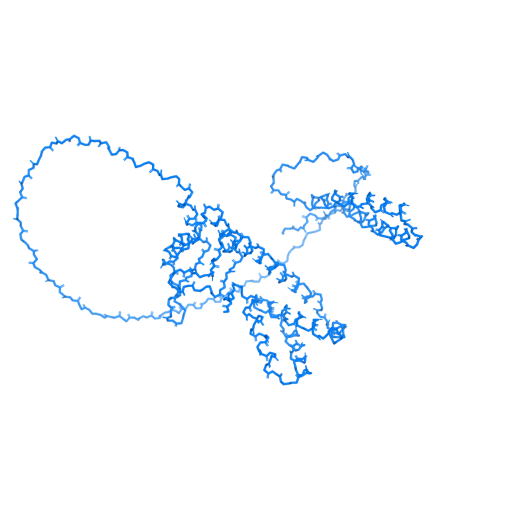4.089 2.562 1.00 87.94 93 ASN A N 1
ATOM 756 C CA . ASN A 1 93 ? -0.709 5.148 3.163 1.00 87.94 93 ASN A CA 1
ATOM 757 C C . ASN A 1 93 ? -1.559 6.324 3.657 1.00 87.94 93 ASN A C 1
ATOM 759 O O . ASN A 1 93 ? -1.431 6.739 4.805 1.00 87.94 93 ASN A O 1
ATOM 763 N N . ARG A 1 94 ? -2.526 6.797 2.857 1.00 89.88 94 ARG A N 1
ATOM 764 C CA . ARG A 1 94 ? -3.458 7.859 3.287 1.00 89.88 94 ARG A CA 1
ATOM 765 C C . ARG A 1 94 ? -4.247 7.478 4.541 1.00 89.88 94 ARG A C 1
ATOM 767 O O . ARG A 1 94 ? -4.527 8.338 5.379 1.00 89.88 94 ARG A O 1
ATOM 774 N N . ARG A 1 95 ? -4.637 6.205 4.681 1.00 89.81 95 ARG A N 1
ATOM 775 C CA . ARG A 1 95 ? -5.327 5.713 5.885 1.00 89.81 95 ARG A CA 1
ATOM 776 C C . ARG A 1 95 ? -4.392 5.669 7.083 1.00 89.81 95 ARG A C 1
ATOM 778 O O . ARG A 1 95 ? -4.796 6.124 8.151 1.00 89.81 95 ARG A O 1
ATOM 785 N N . ILE A 1 96 ? -3.174 5.165 6.895 1.00 89.69 96 ILE A N 1
ATOM 786 C CA . ILE A 1 96 ? -2.130 5.125 7.923 1.00 89.69 96 ILE A CA 1
ATOM 787 C C . ILE A 1 96 ? -1.841 6.534 8.438 1.00 89.69 96 ILE A C 1
ATOM 789 O O . ILE A 1 96 ? -1.956 6.779 9.637 1.00 89.69 96 ILE A O 1
ATOM 793 N N . ASP A 1 97 ? -1.599 7.487 7.540 1.00 89.81 97 ASP A N 1
ATOM 794 C CA . ASP A 1 97 ? -1.394 8.895 7.885 1.00 89.81 97 ASP A CA 1
ATOM 795 C C . ASP A 1 97 ? -2.604 9.476 8.619 1.00 89.81 97 ASP A C 1
ATOM 797 O O . ASP A 1 97 ? -2.470 10.187 9.615 1.00 89.81 97 ASP A O 1
ATOM 801 N N . GLY A 1 98 ? -3.812 9.150 8.154 1.00 92.06 98 GLY A N 1
ATOM 802 C CA . GLY A 1 98 ? -5.054 9.562 8.795 1.00 92.06 98 GLY A CA 1
ATOM 803 C C . GLY A 1 98 ? -5.210 9.029 10.222 1.00 92.06 98 GLY A C 1
ATOM 804 O O . GLY A 1 98 ? -5.750 9.743 11.065 1.00 92.06 98 GLY A O 1
ATOM 805 N N . ILE A 1 99 ? -4.753 7.805 10.493 1.00 92.75 99 ILE A N 1
ATOM 806 C CA . ILE A 1 99 ? -4.747 7.220 11.838 1.00 92.75 99 ILE A CA 1
ATOM 807 C C . ILE A 1 99 ? -3.647 7.862 12.684 1.00 92.75 99 ILE A C 1
ATOM 809 O O . ILE A 1 99 ? -3.944 8.323 13.780 1.00 92.75 99 ILE A O 1
ATOM 813 N N . ASN A 1 100 ? -2.422 7.983 12.165 1.00 92.12 100 ASN A N 1
ATOM 814 C CA . ASN A 1 100 ? -1.282 8.592 12.863 1.00 92.12 100 ASN A CA 1
ATOM 815 C C . ASN A 1 100 ? -1.545 10.045 13.286 1.00 92.12 100 ASN A C 1
ATOM 817 O O . ASN A 1 100 ? -1.044 10.486 14.318 1.00 92.12 100 ASN A O 1
ATOM 821 N N . LYS A 1 101 ? -2.359 10.787 12.522 1.00 94.94 101 LYS A N 1
ATOM 822 C CA . LYS A 1 101 ? -2.808 12.140 12.891 1.00 94.94 101 LYS A CA 1
ATOM 823 C C . LYS A 1 101 ? -3.671 12.173 14.155 1.00 94.94 101 LYS A C 1
ATOM 825 O O . LYS A 1 101 ? -3.685 13.194 14.832 1.00 94.94 101 LYS A O 1
ATOM 830 N N . ILE A 1 102 ? -4.408 11.103 14.452 1.00 94.44 102 ILE A N 1
ATOM 831 C CA . ILE A 1 102 ? -5.276 11.025 15.636 1.00 94.44 102 ILE A CA 1
ATOM 832 C C . ILE A 1 102 ? -4.567 10.285 16.768 1.00 94.44 102 ILE A C 1
ATOM 834 O O . ILE A 1 102 ? -4.483 10.778 17.888 1.00 94.44 102 ILE A O 1
ATOM 838 N N . TRP A 1 103 ? -4.035 9.108 16.464 1.00 94.38 103 TRP A N 1
ATOM 839 C CA . TRP A 1 103 ? -3.312 8.241 17.381 1.00 94.38 103 TRP A CA 1
ATOM 840 C C . TRP A 1 103 ? -1.814 8.506 17.287 1.00 94.38 103 TRP A C 1
ATOM 842 O O . TRP A 1 103 ? -1.036 7.706 16.766 1.00 94.38 103 TRP A O 1
ATOM 852 N N . THR A 1 104 ? -1.409 9.668 17.789 1.00 92.31 104 THR A N 1
ATOM 853 C CA . THR A 1 104 ? -0.007 10.076 17.784 1.00 92.31 104 THR A CA 1
ATOM 854 C C . THR A 1 104 ? 0.830 9.174 18.695 1.00 92.31 104 THR A C 1
ATOM 856 O O . THR A 1 104 ? 0.437 8.806 19.805 1.00 92.31 104 THR A O 1
ATOM 859 N N . GLY A 1 105 ? 2.007 8.775 18.207 1.00 86.56 105 GLY A N 1
ATOM 860 C CA . GLY A 1 105 ? 2.927 7.908 18.948 1.00 86.56 105 GLY A CA 1
ATOM 861 C C . GLY A 1 105 ? 2.502 6.438 19.039 1.00 86.56 105 GLY A C 1
ATOM 862 O O . GLY A 1 105 ? 3.183 5.665 19.715 1.00 86.56 105 GLY A O 1
ATOM 863 N N . TRP A 1 106 ? 1.420 6.027 18.368 1.00 88.81 106 TRP A N 1
ATOM 864 C CA . TRP A 1 106 ? 1.123 4.609 18.213 1.00 88.81 106 TRP A CA 1
ATOM 865 C C . TRP A 1 106 ? 2.169 3.943 17.314 1.00 88.81 106 TRP A C 1
ATOM 867 O O . TRP A 1 106 ? 2.469 4.400 16.214 1.00 88.81 106 TRP A O 1
ATOM 877 N N . ASN A 1 107 ? 2.725 2.837 17.792 1.00 83.62 107 ASN A N 1
ATOM 878 C CA . ASN A 1 107 ? 3.762 2.058 17.122 1.00 83.62 107 ASN A CA 1
ATOM 879 C C . ASN A 1 107 ? 3.198 0.898 16.282 1.00 83.62 107 ASN A C 1
ATOM 881 O O . ASN A 1 107 ? 3.951 -0.009 15.935 1.00 83.62 107 ASN A O 1
ATOM 885 N N . TRP A 1 108 ? 1.892 0.907 15.991 1.00 83.00 108 TRP A N 1
ATOM 886 C CA . TRP A 1 108 ? 1.212 -0.097 15.163 1.00 83.00 108 TRP A CA 1
ATOM 887 C C . TRP A 1 108 ? 1.251 -1.524 15.730 1.00 83.00 108 TRP A C 1
ATOM 889 O O . TRP A 1 108 ? 1.006 -2.490 15.010 1.00 83.00 108 TRP A O 1
ATOM 899 N N . THR A 1 109 ? 1.496 -1.675 17.037 1.00 78.56 109 THR A N 1
ATOM 900 C CA . THR A 1 109 ? 1.407 -2.968 17.725 1.00 78.56 109 THR A CA 1
ATOM 901 C C . THR A 1 109 ? 0.173 -3.044 18.619 1.00 78.56 109 THR A C 1
ATOM 903 O O . THR A 1 109 ? -0.250 -2.058 19.230 1.00 78.56 109 THR A O 1
ATOM 906 N N . PHE A 1 110 ? -0.433 -4.231 18.681 1.00 75.56 110 PHE A N 1
ATOM 907 C CA . PHE A 1 110 ? -1.500 -4.538 19.632 1.00 75.56 110 PHE A CA 1
ATOM 908 C C . PHE A 1 110 ? -0.925 -5.268 20.862 1.00 75.56 110 PHE A C 1
ATOM 910 O O . PHE A 1 110 ? 0.036 -6.031 20.724 1.00 75.56 110 PHE A O 1
ATOM 917 N N . PRO A 1 111 ? -1.509 -5.088 22.064 1.00 64.69 111 PRO A N 1
ATOM 918 C CA . PRO A 1 111 ? -1.101 -5.821 23.262 1.00 64.69 111 PRO A CA 1
ATOM 919 C C . PRO A 1 111 ? -1.142 -7.348 23.068 1.00 64.69 111 PRO A C 1
ATOM 921 O O . PRO A 1 111 ? -2.117 -7.868 22.529 1.00 64.69 111 PRO A O 1
ATOM 924 N N . ALA A 1 112 ? -0.147 -8.061 23.615 1.00 55.53 112 ALA A N 1
ATOM 925 C CA . ALA A 1 112 ? 0.092 -9.509 23.459 1.00 55.53 112 ALA A CA 1
ATOM 926 C C . ALA A 1 112 ? 0.764 -9.941 22.139 1.00 55.53 112 ALA A C 1
ATOM 928 O O . ALA A 1 112 ? 0.446 -11.004 21.608 1.00 55.53 112 ALA A O 1
ATOM 929 N N . ASP A 1 113 ? 1.707 -9.130 21.652 1.00 53.41 113 ASP A N 1
ATOM 930 C CA . ASP A 1 113 ? 2.620 -9.450 20.544 1.00 53.41 113 ASP A CA 1
ATOM 931 C C . ASP A 1 113 ? 1.933 -9.862 19.235 1.00 53.41 113 ASP A C 1
ATOM 933 O O . ASP A 1 113 ? 2.518 -10.541 18.393 1.00 53.41 113 ASP A O 1
ATOM 937 N N . SER A 1 114 ? 0.699 -9.404 19.005 1.00 51.78 114 SER A N 1
ATOM 938 C CA . SER A 1 114 ? 0.213 -9.248 17.636 1.00 51.78 114 SER A CA 1
ATOM 939 C C . SER A 1 114 ? 0.855 -7.997 17.059 1.00 51.78 114 SER A C 1
ATOM 941 O O . SER A 1 114 ? 0.258 -6.917 17.022 1.00 51.78 114 SER A O 1
ATOM 943 N N . THR A 1 115 ? 2.106 -8.143 16.636 1.00 53.19 115 THR A N 1
ATOM 944 C CA . THR A 1 115 ? 2.578 -7.372 15.497 1.00 53.19 115 THR A CA 1
ATOM 945 C C . THR A 1 115 ? 1.738 -7.794 14.293 1.00 53.19 115 THR A C 1
ATOM 947 O O . THR A 1 115 ? 1.505 -8.991 14.083 1.00 53.19 115 THR A O 1
ATOM 950 N N . PRO A 1 116 ? 1.214 -6.839 13.518 1.00 51.91 116 PRO A N 1
ATOM 951 C CA . PRO A 1 116 ? 0.674 -7.149 12.206 1.00 51.91 116 PRO A CA 1
ATOM 952 C C . PRO A 1 116 ? 1.768 -7.846 11.420 1.00 51.91 116 PRO A C 1
ATOM 954 O O . PRO A 1 116 ? 2.880 -7.327 11.401 1.00 51.91 116 PRO A O 1
ATOM 957 N N . PRO A 1 117 ? 1.504 -8.974 10.759 1.00 52.09 117 PRO A N 1
ATOM 958 C CA . PRO A 1 117 ? 2.316 -9.273 9.607 1.00 52.09 117 PRO A CA 1
ATOM 959 C C . PRO A 1 117 ? 1.801 -8.395 8.448 1.00 52.09 117 PRO A C 1
ATOM 961 O O . PRO A 1 117 ? 2.579 -7.783 7.741 1.00 52.09 117 PRO A O 1
ATOM 964 N N . HIS A 1 118 ? 0.481 -8.196 8.302 1.00 66.50 118 HIS A N 1
ATOM 965 C CA . HIS A 1 118 ? -0.077 -7.410 7.195 1.00 66.50 118 HIS A CA 1
ATOM 966 C C . HIS A 1 118 ? -1.497 -6.941 7.527 1.00 66.50 118 HIS A C 1
ATOM 968 O O . HIS A 1 118 ? -2.315 -7.754 7.973 1.00 66.50 118 HIS A O 1
ATOM 974 N N . TRP A 1 119 ? -1.826 -5.665 7.296 1.00 76.12 119 TRP A N 1
ATOM 975 C CA . TRP A 1 119 ? -3.195 -5.165 7.467 1.00 76.12 119 TRP A CA 1
ATOM 976 C C . TRP A 1 119 ? -3.891 -4.905 6.132 1.00 76.12 119 TRP A C 1
ATOM 978 O O . TRP A 1 119 ? -3.468 -4.024 5.385 1.00 76.12 119 TRP A O 1
ATOM 988 N N . PRO A 1 120 ? -4.992 -5.620 5.827 1.00 77.19 120 PRO A N 1
ATOM 989 C CA . PRO A 1 120 ? -5.750 -5.360 4.614 1.00 77.19 120 PRO A CA 1
ATOM 990 C C . PRO A 1 120 ? -6.405 -3.977 4.679 1.00 77.19 120 PRO A C 1
ATOM 992 O O . PRO A 1 120 ? -6.772 -3.487 5.752 1.00 77.19 120 PRO A O 1
ATOM 995 N N . ASN A 1 121 ? -6.648 -3.375 3.514 1.00 80.19 121 ASN A N 1
ATOM 996 C CA . ASN A 1 121 ? -7.283 -2.056 3.408 1.00 80.19 121 ASN A CA 1
ATOM 997 C C . ASN A 1 121 ? -8.617 -1.955 4.172 1.00 80.19 121 ASN A C 1
ATOM 999 O O . ASN A 1 121 ? -8.910 -0.921 4.777 1.00 80.19 121 ASN A O 1
ATOM 1003 N N . GLY A 1 122 ? -9.404 -3.037 4.209 1.00 82.75 122 GLY A N 1
ATOM 1004 C CA . GLY A 1 122 ? -10.638 -3.102 4.997 1.00 82.75 122 GLY A CA 1
ATOM 1005 C C . GLY A 1 122 ? -10.409 -2.957 6.506 1.00 82.75 122 GLY A C 1
ATOM 1006 O O . GLY A 1 122 ? -11.195 -2.301 7.186 1.00 82.75 122 GLY A O 1
ATOM 1007 N N . LEU A 1 123 ? -9.313 -3.507 7.037 1.00 85.94 123 LEU A N 1
ATOM 1008 C CA . LEU A 1 123 ? -8.942 -3.349 8.444 1.00 85.94 123 LEU A CA 1
ATOM 1009 C C . LEU A 1 123 ? -8.457 -1.924 8.730 1.00 85.94 123 LEU A C 1
ATOM 1011 O O . LEU A 1 123 ? -8.916 -1.317 9.696 1.00 85.94 123 LEU A O 1
ATOM 1015 N N . LEU A 1 124 ? -7.610 -1.356 7.863 1.00 88.31 124 LEU A N 1
ATOM 1016 C CA . LEU A 1 124 ? -7.168 0.042 7.976 1.00 88.31 124 LEU A CA 1
ATOM 1017 C C . LEU A 1 124 ? -8.351 1.015 7.978 1.00 88.31 124 LEU A C 1
ATOM 1019 O O . LEU A 1 124 ? -8.370 1.974 8.748 1.00 88.31 124 LEU A O 1
ATOM 1023 N N . LYS A 1 125 ? -9.368 0.754 7.150 1.00 88.62 125 LYS A N 1
ATOM 1024 C CA . LYS A 1 125 ? -10.606 1.540 7.126 1.00 88.62 125 LYS A CA 1
ATOM 1025 C C . LYS A 1 125 ? -11.331 1.484 8.473 1.00 88.62 125 LYS A C 1
ATOM 1027 O O . LYS A 1 125 ? -11.646 2.537 9.021 1.00 88.62 125 LYS A O 1
ATOM 1032 N N . SER A 1 126 ? -11.538 0.293 9.036 1.00 89.00 126 SER A N 1
ATOM 1033 C CA . SER A 1 126 ? -12.177 0.157 10.351 1.00 89.00 126 SER A CA 1
ATOM 1034 C C . SER A 1 126 ? -11.358 0.791 11.470 1.00 89.00 126 SER A C 1
ATOM 1036 O O . SER A 1 126 ? -11.923 1.451 12.336 1.00 89.00 126 SER A O 1
ATOM 1038 N N . LEU A 1 127 ? -10.031 0.658 11.445 1.00 91.25 127 LEU A N 1
ATOM 1039 C CA . LEU A 1 127 ? -9.158 1.300 12.429 1.00 91.25 127 LEU A CA 1
ATOM 1040 C C . LEU A 1 127 ? -9.220 2.820 12.335 1.00 91.25 127 LEU A C 1
ATOM 1042 O O . LEU A 1 127 ? -9.266 3.494 13.358 1.00 91.25 127 LEU A O 1
ATOM 1046 N N . ARG A 1 128 ? -9.308 3.372 11.122 1.00 93.06 128 ARG A N 1
ATOM 1047 C CA . ARG A 1 128 ? -9.505 4.810 10.927 1.00 93.06 128 ARG A CA 1
ATOM 1048 C C . ARG A 1 128 ? -10.827 5.295 11.512 1.00 93.06 128 ARG A C 1
ATOM 1050 O O . ARG A 1 128 ? -10.866 6.404 12.050 1.00 93.06 128 ARG A O 1
ATOM 1057 N N . THR A 1 129 ? -11.887 4.493 11.410 1.00 93.00 129 THR A N 1
ATOM 1058 C CA . THR A 1 129 ? -13.172 4.773 12.061 1.00 93.00 129 THR A CA 1
ATOM 1059 C C . THR A 1 129 ? -13.054 4.683 13.577 1.00 93.00 129 THR A C 1
ATOM 1061 O O . THR A 1 129 ? -13.511 5.596 14.256 1.00 93.00 129 THR A O 1
ATOM 1064 N N . LEU A 1 130 ? -12.405 3.640 14.105 1.00 93.31 130 LEU A N 1
ATOM 1065 C CA . LEU A 1 130 ? -12.184 3.476 15.542 1.00 93.31 130 LEU A CA 1
ATOM 1066 C C . LEU A 1 130 ? -11.386 4.646 16.122 1.00 93.31 130 LEU A C 1
ATOM 1068 O O . LEU A 1 130 ? -11.805 5.207 17.124 1.00 93.31 130 LEU A O 1
ATOM 1072 N N . ALA A 1 131 ? -10.324 5.085 15.446 1.00 93.31 131 ALA A N 1
ATOM 1073 C CA . ALA A 1 131 ? -9.561 6.265 15.842 1.00 93.31 131 ALA A CA 1
ATOM 1074 C C . ALA A 1 131 ? -10.408 7.547 15.856 1.00 93.31 131 ALA A C 1
ATOM 1076 O O . ALA A 1 131 ? -10.149 8.457 16.631 1.00 93.31 131 ALA A O 1
ATOM 1077 N N . GLY A 1 132 ? -11.439 7.634 15.010 1.00 92.56 132 GLY A N 1
ATOM 1078 C CA . GLY A 1 132 ? -12.393 8.743 15.048 1.00 92.56 132 GLY A CA 1
ATOM 1079 C C . GLY A 1 132 ? -13.367 8.691 16.229 1.00 92.56 132 GLY A C 1
ATOM 1080 O O . GLY A 1 132 ? -13.867 9.737 16.626 1.00 92.56 132 GLY A O 1
ATOM 1081 N N . VAL A 1 133 ? -13.646 7.499 16.766 1.00 93.44 133 VAL A N 1
ATOM 1082 C CA . VAL A 1 133 ? -14.555 7.291 17.907 1.00 93.44 133 VAL A CA 1
ATOM 1083 C C . VAL A 1 133 ? -13.806 7.426 19.230 1.00 93.44 133 VAL A C 1
ATOM 1085 O O . VAL A 1 133 ? -14.288 8.098 20.133 1.00 93.44 133 VAL A O 1
ATOM 1088 N N . GLU A 1 134 ? -12.620 6.832 19.327 1.00 94.62 134 GLU A N 1
ATOM 1089 C CA . GLU A 1 134 ? -11.792 6.825 20.528 1.00 94.62 134 GLU A CA 1
ATOM 1090 C C . GLU A 1 134 ? -10.418 7.419 20.226 1.00 94.62 134 GLU A C 1
ATOM 1092 O O . GLU A 1 134 ? -9.683 6.916 19.373 1.00 94.62 134 GLU A O 1
ATOM 1097 N N . LYS A 1 135 ? -10.058 8.487 20.942 1.00 93.06 135 LYS A N 1
ATOM 1098 C CA . LYS A 1 135 ? -8.785 9.190 20.748 1.00 93.06 135 LYS A CA 1
ATOM 1099 C C . LYS A 1 135 ? -7.640 8.513 21.498 1.00 93.06 135 LYS A C 1
ATOM 1101 O O . LYS A 1 135 ? -6.501 8.607 21.043 1.00 93.06 135 LYS A O 1
ATOM 1106 N N . ASP A 1 136 ? -7.916 7.825 22.608 1.00 93.31 136 ASP A N 1
ATOM 1107 C CA . ASP A 1 136 ? -6.900 7.052 23.317 1.00 93.31 136 ASP A CA 1
ATOM 1108 C C . ASP A 1 136 ? -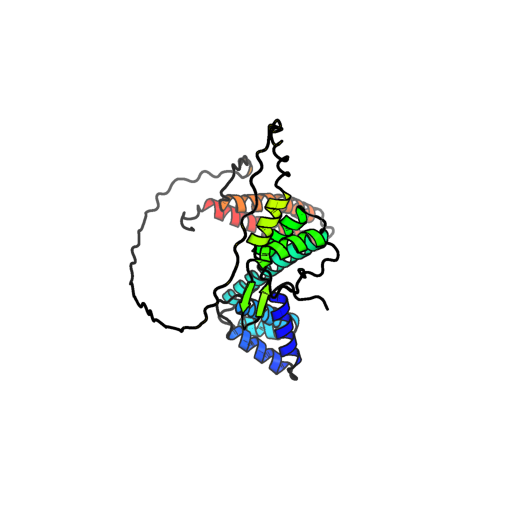6.660 5.702 22.630 1.00 93.31 136 ASP A C 1
ATOM 1110 O O . ASP A 1 136 ? -7.345 4.696 22.854 1.00 93.31 136 ASP A O 1
ATOM 1114 N N . TRP A 1 137 ? -5.609 5.666 21.813 1.00 92.44 137 TRP A N 1
ATOM 1115 C CA . TRP A 1 137 ? -5.194 4.459 21.111 1.00 92.44 137 TRP A CA 1
ATOM 1116 C C . TRP A 1 137 ? -4.848 3.309 22.057 1.00 92.44 137 TRP A C 1
ATOM 1118 O O . TRP A 1 137 ? -5.028 2.149 21.685 1.00 92.44 137 TRP A O 1
ATOM 1128 N N . ARG A 1 138 ? -4.372 3.571 23.283 1.00 90.81 138 ARG A N 1
ATOM 1129 C CA . ARG A 1 138 ? -4.006 2.501 24.229 1.00 90.81 138 ARG A CA 1
ATOM 1130 C C . ARG A 1 138 ? -5.241 1.750 24.690 1.00 90.81 138 ARG A C 1
ATOM 1132 O O . ARG A 1 138 ? -5.233 0.519 24.749 1.00 90.81 138 ARG A O 1
ATOM 1139 N N . TYR A 1 139 ? -6.305 2.485 24.990 1.00 91.38 139 TYR A N 1
ATOM 1140 C CA . TYR A 1 139 ? -7.589 1.902 25.338 1.00 91.38 139 TYR A CA 1
ATOM 1141 C C . TYR A 1 139 ? -8.208 1.174 24.136 1.00 91.38 139 TYR A C 1
ATOM 1143 O O . TYR A 1 139 ? -8.510 -0.019 24.232 1.00 91.38 139 TYR A O 1
ATOM 1151 N N . ALA A 1 140 ? -8.295 1.841 22.980 1.00 90.38 140 ALA A N 1
ATOM 1152 C CA . ALA A 1 140 ? -8.867 1.263 21.764 1.00 90.38 140 ALA A CA 1
ATOM 1153 C C . ALA A 1 140 ? -8.164 -0.043 21.356 1.00 90.38 140 ALA A C 1
ATOM 1155 O O . ALA A 1 140 ? -8.808 -1.064 21.103 1.00 90.38 140 ALA A O 1
ATOM 1156 N N . THR A 1 141 ? -6.827 -0.048 21.354 1.00 88.12 141 THR A N 1
ATOM 1157 C CA . THR A 1 141 ? -6.041 -1.236 21.000 1.00 88.12 141 THR A CA 1
ATOM 1158 C C . THR A 1 141 ? -6.191 -2.363 22.014 1.00 88.12 141 THR A C 1
ATOM 1160 O O . THR A 1 141 ? -6.263 -3.529 21.626 1.00 88.12 141 THR A O 1
ATOM 1163 N N . LYS A 1 142 ? -6.315 -2.050 23.307 1.00 87.75 142 LYS A N 1
ATOM 1164 C CA . LYS A 1 142 ? -6.595 -3.044 24.348 1.00 87.75 142 LYS A CA 1
ATOM 1165 C C . LYS A 1 142 ? -7.958 -3.707 24.152 1.00 87.75 142 LYS A C 1
ATOM 1167 O O . LYS A 1 142 ? -8.047 -4.927 24.290 1.00 87.75 142 LYS A O 1
ATOM 1172 N N . GLU A 1 143 ? -9.000 -2.950 23.816 1.00 89.19 143 GLU A N 1
ATOM 1173 C CA . GLU A 1 143 ? -10.331 -3.514 23.556 1.00 89.19 143 GLU A CA 1
ATOM 1174 C C . GLU A 1 143 ? -10.348 -4.367 22.278 1.00 89.19 143 GLU A C 1
ATOM 1176 O O . GLU A 1 143 ? -10.876 -5.479 22.290 1.00 89.19 143 GLU A O 1
ATOM 1181 N N . VAL A 1 144 ? -9.679 -3.930 21.206 1.00 88.25 144 VAL A N 1
ATOM 1182 C CA . VAL A 1 144 ? -9.543 -4.734 19.975 1.00 88.25 144 VAL A CA 1
ATOM 1183 C C . VAL A 1 144 ? -8.730 -6.009 20.222 1.00 88.25 144 VAL A C 1
ATOM 1185 O O . VAL A 1 144 ? -9.079 -7.083 19.727 1.00 88.25 144 VAL A O 1
ATOM 1188 N N . ALA A 1 145 ? -7.676 -5.940 21.036 1.00 83.62 145 ALA A N 1
ATOM 1189 C CA . ALA A 1 145 ? -6.912 -7.118 21.440 1.00 83.62 145 ALA A CA 1
ATOM 1190 C C . ALA A 1 145 ? -7.768 -8.100 22.261 1.00 83.62 145 ALA A C 1
ATOM 1192 O O . ALA A 1 145 ? -7.639 -9.314 22.108 1.00 83.62 145 ALA A O 1
ATOM 1193 N N . LYS A 1 146 ? -8.679 -7.609 23.112 1.00 83.94 146 LYS A N 1
ATOM 1194 C CA . LYS A 1 146 ? -9.643 -8.467 23.823 1.00 83.94 146 LYS A CA 1
ATOM 1195 C C . LYS A 1 146 ? -10.628 -9.134 22.862 1.00 83.94 146 LYS A C 1
ATOM 1197 O O . LYS A 1 146 ? -10.842 -10.335 22.992 1.00 83.94 146 LYS A O 1
ATOM 1202 N N . ALA A 1 147 ? -11.173 -8.391 21.899 1.00 83.88 147 ALA A N 1
ATOM 1203 C CA . ALA A 1 147 ? -12.096 -8.931 20.900 1.00 83.88 147 ALA A CA 1
ATOM 1204 C C . ALA A 1 147 ? -11.425 -10.009 20.024 1.00 83.88 147 ALA A C 1
ATOM 1206 O O . ALA A 1 147 ? -11.932 -11.121 19.888 1.00 83.88 147 ALA A O 1
ATOM 1207 N N . SER A 1 148 ? -10.218 -9.730 19.526 1.00 78.12 148 SER A N 1
ATOM 1208 C CA . SER A 1 148 ? -9.465 -10.652 18.660 1.00 78.12 148 SER A CA 1
ATOM 1209 C C . SER A 1 148 ? -8.909 -11.885 19.378 1.00 78.12 148 SER A C 1
ATOM 1211 O O . SER A 1 148 ? -8.668 -12.908 18.737 1.00 78.12 148 SER A O 1
ATOM 1213 N N . ARG A 1 149 ? -8.738 -11.862 20.712 1.00 70.56 149 ARG A N 1
ATOM 1214 C CA . ARG A 1 149 ? -8.289 -13.037 21.491 1.00 70.56 149 ARG A CA 1
ATOM 1215 C C . ARG A 1 149 ? -9.188 -14.260 21.319 1.00 70.56 149 ARG A C 1
ATOM 1217 O O . ARG A 1 149 ? -8.698 -15.372 21.516 1.00 70.56 149 ARG A O 1
ATOM 1224 N N . VAL A 1 150 ? -10.451 -14.060 20.947 1.00 62.25 150 VAL A N 1
ATOM 1225 C CA . VAL A 1 150 ? -11.405 -15.133 20.637 1.00 62.25 150 VAL A CA 1
ATOM 1226 C C . VAL A 1 150 ? -11.003 -15.876 19.353 1.00 62.25 150 VAL A C 1
ATOM 1228 O O . VAL A 1 150 ? -11.201 -17.081 19.242 1.00 62.25 150 VAL A O 1
ATOM 1231 N N . ARG A 1 151 ? -10.346 -15.190 18.409 1.00 63.34 151 ARG A N 1
ATOM 1232 C CA . ARG A 1 151 ? -9.942 -15.699 17.091 1.00 63.34 151 ARG A CA 1
ATOM 1233 C C . ARG A 1 151 ? -8.433 -15.919 17.012 1.00 63.34 151 ARG A C 1
ATOM 1235 O O . ARG A 1 151 ? -7.720 -15.307 16.218 1.00 63.34 151 ARG A O 1
ATOM 1242 N N . ARG A 1 152 ? -7.904 -16.814 17.843 1.00 62.81 152 ARG A N 1
ATOM 1243 C CA . ARG A 1 152 ? -6.514 -17.266 17.684 1.00 62.81 152 ARG A CA 1
ATOM 1244 C C . ARG A 1 152 ? -6.442 -18.257 16.526 1.00 62.81 152 ARG A C 1
ATOM 1246 O O . ARG A 1 152 ? -6.932 -19.375 16.658 1.00 62.81 152 ARG A O 1
ATOM 1253 N N . ARG A 1 153 ? -5.806 -17.876 15.413 1.00 56.88 153 ARG A N 1
ATOM 1254 C CA . ARG A 1 153 ? -5.453 -18.826 14.349 1.00 56.88 153 ARG A CA 1
ATOM 1255 C C . ARG A 1 153 ? -4.155 -19.537 14.720 1.00 56.88 153 ARG A C 1
ATOM 1257 O O . ARG A 1 153 ? -3.162 -18.907 15.078 1.00 56.88 153 ARG A O 1
ATOM 1264 N N . THR A 1 154 ? -4.165 -20.860 14.637 1.00 52.62 154 THR A N 1
ATOM 1265 C CA . THR A 1 154 ? -2.955 -21.683 14.666 1.00 52.62 154 THR A CA 1
ATOM 1266 C C . THR A 1 154 ? -2.366 -21.727 13.263 1.00 52.62 154 THR A C 1
ATOM 1268 O O . THR A 1 154 ? -2.943 -22.344 12.373 1.00 52.62 154 THR A O 1
ATOM 1271 N N . LYS A 1 155 ? -1.210 -21.090 13.060 1.00 50.34 155 LYS A N 1
ATOM 1272 C CA . LYS A 1 155 ? -0.384 -21.281 11.860 1.00 50.34 155 LYS A CA 1
ATOM 1273 C C . LYS A 1 155 ? 0.984 -21.786 12.320 1.00 50.34 155 LYS A C 1
ATOM 1275 O O . LYS A 1 155 ? 1.668 -21.100 13.073 1.00 50.34 155 LYS A O 1
ATOM 1280 N N . GLY A 1 156 ? 1.345 -23.014 11.940 1.00 54.06 156 GLY A N 1
ATOM 1281 C CA . GLY A 1 156 ? 2.633 -23.628 12.305 1.00 54.06 156 GLY A CA 1
ATOM 1282 C C . GLY A 1 156 ? 2.842 -23.842 13.812 1.00 54.06 156 GLY A C 1
ATOM 1283 O O . GLY A 1 156 ? 3.930 -23.604 14.322 1.00 54.06 156 GLY A O 1
ATOM 1284 N N . GLY A 1 157 ? 1.792 -24.208 14.558 1.00 52.59 157 GLY A N 1
ATOM 1285 C CA . GLY A 1 157 ? 1.879 -24.472 16.005 1.00 52.59 157 GLY A CA 1
ATOM 1286 C C . GLY A 1 157 ? 1.941 -23.228 16.904 1.00 52.59 157 GLY A C 1
ATOM 1287 O O . GLY A 1 157 ? 1.773 -23.346 18.118 1.00 52.59 157 GLY A O 1
ATOM 1288 N N . ARG A 1 158 ? 2.094 -22.020 16.341 1.00 50.16 158 ARG A N 1
ATOM 1289 C CA . ARG A 1 158 ? 1.971 -20.754 17.080 1.00 50.16 158 ARG A CA 1
ATOM 1290 C C . ARG A 1 158 ? 0.563 -20.176 16.922 1.00 50.16 158 ARG A C 1
ATOM 1292 O O . ARG A 1 158 ? 0.030 -20.081 15.817 1.00 50.16 158 ARG A O 1
ATOM 1299 N N . LYS A 1 159 ? -0.045 -19.793 18.049 1.00 53.88 159 LYS A N 1
ATOM 1300 C CA . LYS A 1 159 ? -1.307 -19.042 18.098 1.00 53.88 159 LYS A CA 1
ATOM 1301 C C . LYS A 1 159 ? -0.982 -17.561 17.927 1.00 53.88 159 LYS A C 1
ATOM 1303 O O . LYS A 1 159 ? -0.636 -16.913 18.911 1.00 53.88 159 LYS A O 1
ATOM 1308 N N . THR A 1 160 ? -1.072 -17.035 16.712 1.00 54.06 160 THR A N 1
ATOM 1309 C CA . THR A 1 160 ? -0.962 -15.588 16.489 1.00 54.06 160 THR A CA 1
ATOM 1310 C C . THR A 1 160 ? -2.346 -14.963 16.638 1.00 54.06 160 THR A C 1
ATOM 1312 O O . THR A 1 160 ? -3.345 -15.478 16.126 1.00 54.06 160 THR A O 1
ATOM 1315 N N . ALA A 1 161 ? -2.438 -13.887 17.420 1.00 55.59 161 ALA A N 1
ATOM 1316 C CA . ALA A 1 161 ? -3.668 -13.112 17.490 1.00 55.59 161 ALA A CA 1
ATOM 1317 C C . ALA A 1 161 ? -3.854 -12.398 16.145 1.00 55.59 161 ALA A C 1
ATOM 1319 O O . ALA A 1 161 ? -2.967 -11.679 15.687 1.00 55.59 161 ALA A O 1
ATOM 1320 N N . HIS A 1 162 ? -4.985 -12.655 15.491 1.00 70.69 162 HIS A N 1
ATOM 1321 C CA . HIS A 1 162 ? -5.324 -12.062 14.207 1.00 70.69 162 HIS A CA 1
ATOM 1322 C C . HIS A 1 162 ? -6.454 -11.063 14.424 1.00 70.69 162 HIS A C 1
ATOM 1324 O O . HIS A 1 162 ? -7.590 -11.457 14.680 1.00 70.69 162 HIS A O 1
ATOM 1330 N N . VAL A 1 163 ? -6.147 -9.774 14.303 1.00 78.00 163 VAL A N 1
ATOM 1331 C CA . VAL A 1 163 ? -7.172 -8.730 14.331 1.00 78.00 163 VAL A CA 1
ATOM 1332 C C . VAL A 1 163 ? -7.895 -8.724 12.990 1.00 78.00 163 VAL A C 1
ATOM 1334 O O . VAL A 1 163 ? -7.282 -8.551 11.940 1.00 78.00 163 VAL A O 1
ATOM 1337 N N . SER A 1 164 ? -9.203 -8.940 13.022 1.00 83.81 164 SER A N 1
ATOM 1338 C CA . SER A 1 164 ? -10.079 -8.837 11.858 1.00 83.81 164 SER A CA 1
ATOM 1339 C C . SER A 1 164 ? -10.834 -7.507 11.844 1.00 83.81 164 SER A C 1
ATOM 1341 O O . SER A 1 164 ? -10.999 -6.841 12.868 1.00 83.81 164 SER A O 1
ATOM 1343 N N . THR A 1 165 ? -11.349 -7.132 10.673 1.00 86.94 165 THR A N 1
ATOM 1344 C CA . THR A 1 165 ? -12.251 -5.983 10.504 1.00 86.94 165 THR A CA 1
ATOM 1345 C C . THR A 1 165 ? -13.464 -6.064 11.438 1.00 86.94 165 THR A C 1
ATOM 1347 O O . THR A 1 165 ? -13.913 -5.042 11.954 1.00 86.94 165 THR A O 1
ATOM 1350 N N . GLU A 1 166 ? -13.960 -7.275 11.699 1.00 86.31 166 GLU A N 1
ATOM 1351 C CA . GLU A 1 166 ? -15.092 -7.534 12.591 1.00 86.31 166 GLU A CA 1
ATOM 1352 C C . GLU A 1 166 ? -14.767 -7.265 14.063 1.00 86.31 166 GLU A C 1
ATOM 1354 O O . GLU A 1 166 ? -15.617 -6.746 14.783 1.00 86.31 166 GLU A O 1
ATOM 1359 N N . ASP A 1 167 ? -13.545 -7.574 14.513 1.00 87.50 167 ASP A N 1
ATOM 1360 C CA . ASP A 1 167 ? -13.112 -7.283 15.888 1.00 87.50 167 ASP A CA 1
ATOM 1361 C C . ASP A 1 167 ? -13.125 -5.775 16.144 1.00 87.50 167 ASP A C 1
ATOM 1363 O O . ASP A 1 167 ? -13.636 -5.305 17.161 1.00 87.50 167 ASP A O 1
ATOM 1367 N N . VAL A 1 168 ? -12.622 -5.003 15.179 1.00 89.38 168 VAL A N 1
ATOM 1368 C CA . VAL A 1 168 ? -12.631 -3.539 15.245 1.00 89.38 168 VAL A CA 1
ATOM 1369 C C . VAL A 1 168 ? -14.063 -3.004 15.203 1.00 89.38 168 VAL A C 1
ATOM 1371 O O . VAL A 1 168 ? -14.410 -2.124 15.987 1.00 89.38 168 VAL A O 1
ATOM 1374 N N . ALA A 1 169 ? -14.923 -3.560 14.346 1.00 90.12 169 ALA A N 1
ATOM 1375 C CA . ALA A 1 169 ? -16.330 -3.171 14.272 1.00 90.12 169 ALA A CA 1
ATOM 1376 C C . ALA A 1 169 ? -17.101 -3.470 15.571 1.00 90.12 169 ALA A C 1
ATOM 1378 O O . ALA A 1 169 ? -17.951 -2.679 15.978 1.00 90.12 169 ALA A O 1
ATOM 1379 N N . ALA A 1 170 ? -16.804 -4.583 16.249 1.00 89.94 170 ALA A N 1
ATOM 1380 C CA . ALA A 1 170 ? -17.391 -4.909 17.547 1.00 89.94 170 ALA A CA 1
ATOM 1381 C C . ALA A 1 170 ? -17.015 -3.875 18.618 1.00 89.94 170 ALA A C 1
ATOM 1383 O O . ALA A 1 170 ? -17.889 -3.402 19.341 1.00 89.94 170 ALA A O 1
ATOM 1384 N N . VAL A 1 171 ? -15.745 -3.466 18.666 1.00 91.38 171 VAL A N 1
ATOM 1385 C CA . VAL A 1 171 ? -15.290 -2.413 19.586 1.00 91.38 171 VAL A CA 1
ATOM 1386 C C . VAL A 1 171 ? -15.940 -1.071 19.255 1.00 91.38 171 VAL A C 1
ATOM 1388 O O . VAL A 1 171 ? -16.427 -0.402 20.157 1.00 91.38 171 VAL A O 1
ATOM 1391 N N . ILE A 1 172 ? -16.031 -0.699 17.974 1.00 93.00 172 ILE A N 1
ATOM 1392 C CA . ILE A 1 172 ? -16.722 0.533 17.556 1.00 93.00 172 ILE A CA 1
ATOM 1393 C C . ILE A 1 172 ? -18.179 0.544 18.031 1.00 93.00 172 ILE A C 1
ATOM 1395 O O . ILE A 1 172 ? -18.639 1.576 18.511 1.00 93.00 172 ILE A O 1
ATOM 1399 N N . ARG A 1 173 ? -18.904 -0.576 17.901 1.00 92.50 173 ARG A N 1
ATOM 1400 C CA . ARG A 1 173 ? -20.293 -0.682 18.378 1.00 92.50 173 ARG A CA 1
ATOM 1401 C C . ARG A 1 173 ? -20.379 -0.485 19.886 1.00 92.50 173 ARG A C 1
ATOM 1403 O O . ARG A 1 173 ? -21.101 0.400 20.321 1.00 92.50 173 ARG A O 1
ATOM 1410 N N . LYS A 1 174 ? -19.550 -1.201 20.649 1.00 91.50 174 LYS A N 1
ATOM 1411 C CA . LYS A 1 174 ? -19.487 -1.084 22.113 1.00 91.50 174 LYS A CA 1
ATOM 1412 C C . LYS A 1 174 ? -19.198 0.345 22.592 1.00 91.50 174 LYS A C 1
ATOM 1414 O O . LYS A 1 174 ? -19.701 0.745 23.627 1.00 91.50 174 LYS A O 1
ATOM 1419 N N . LEU A 1 175 ? -18.385 1.105 21.856 1.00 90.75 175 LEU A N 1
ATOM 1420 C CA . LEU A 1 175 ? -18.059 2.496 22.204 1.00 90.75 175 LEU A CA 1
ATOM 1421 C C . LEU A 1 175 ? -19.112 3.513 21.756 1.00 90.75 175 LEU A C 1
ATOM 1423 O O . LEU A 1 175 ? -19.088 4.652 22.211 1.00 90.75 175 LEU A O 1
ATOM 1427 N N . ARG A 1 176 ? -19.991 3.133 20.826 1.00 88.50 176 ARG A N 1
ATOM 1428 C CA . ARG A 1 176 ? -21.084 3.982 20.337 1.00 88.50 176 ARG A CA 1
ATOM 1429 C C . ARG A 1 176 ? -22.404 3.716 21.037 1.00 88.50 176 ARG A C 1
ATOM 1431 O O . ARG A 1 176 ? -23.254 4.600 21.024 1.00 88.50 176 ARG A O 1
ATOM 1438 N N . GLU A 1 177 ? -22.597 2.517 21.575 1.00 82.75 177 GLU A N 1
ATOM 1439 C CA . GLU A 1 177 ? -23.753 2.212 22.406 1.00 82.75 177 GLU A CA 1
ATOM 1440 C C . GLU A 1 177 ? -23.695 3.125 23.638 1.00 82.75 177 GLU A C 1
ATOM 1442 O O . GLU A 1 177 ? -22.719 3.056 24.391 1.00 82.75 177 GLU A O 1
ATOM 1447 N N . PRO A 1 178 ? -24.681 4.026 23.834 1.00 59.03 178 PRO A N 1
ATOM 1448 C CA . PRO A 1 178 ? -24.815 4.687 25.120 1.00 59.03 178 PRO A CA 1
ATOM 1449 C C . PRO A 1 178 ? -24.979 3.571 26.147 1.00 59.03 178 PRO A C 1
ATOM 1451 O O . PRO A 1 178 ? -25.739 2.631 25.890 1.00 59.03 178 PRO A O 1
ATOM 1454 N N . GLU A 1 179 ? -24.239 3.630 27.258 1.00 55.06 179 GLU A N 1
ATOM 1455 C CA . GLU A 1 179 ? -24.485 2.734 28.386 1.00 55.06 179 GLU A CA 1
ATOM 1456 C C . GLU A 1 179 ? -25.990 2.752 28.621 1.00 55.06 179 GLU A C 1
ATOM 1458 O O . GLU A 1 179 ? -26.570 3.796 28.921 1.00 55.06 179 GLU A O 1
ATOM 1463 N N . SER A 1 180 ? -26.639 1.622 28.339 1.00 52.75 180 SER A N 1
ATOM 1464 C CA . SER A 1 180 ? -28.045 1.458 28.656 1.00 52.75 180 SER A CA 1
ATOM 1465 C C . SER A 1 180 ? -28.101 1.701 30.151 1.00 52.75 180 SER A C 1
ATOM 1467 O O . SER A 1 180 ? -27.400 0.996 30.885 1.00 52.75 180 SER A O 1
ATOM 1469 N N . GLU A 1 181 ? -28.805 2.758 30.575 1.00 47.34 181 GLU A N 1
ATOM 1470 C CA . GLU A 1 181 ? -29.019 3.038 31.992 1.00 47.34 181 GLU A CA 1
ATOM 1471 C C . GLU A 1 181 ? -29.319 1.702 32.669 1.00 47.34 181 GLU A C 1
ATOM 1473 O O . GLU A 1 181 ? -30.139 0.946 32.132 1.00 47.34 181 GLU A O 1
ATOM 1478 N N . PRO A 1 182 ? -28.620 1.349 33.765 1.00 52.62 182 PRO A N 1
ATOM 1479 C CA . PRO A 1 182 ? -28.920 0.115 34.462 1.00 52.62 182 PRO A CA 1
ATOM 1480 C C . PRO A 1 182 ? -30.416 0.146 34.747 1.00 52.62 182 PRO A C 1
ATOM 1482 O O . PRO A 1 182 ? -30.876 1.067 35.425 1.00 52.62 182 PRO A O 1
ATOM 1485 N N . GLU A 1 183 ? -31.161 -0.799 34.161 1.00 51.00 183 GLU A N 1
ATOM 1486 C CA . GLU A 1 183 ? -32.571 -1.003 34.468 1.00 51.00 183 GLU A CA 1
ATOM 1487 C C . GLU A 1 183 ? -32.680 -0.911 35.983 1.00 51.00 183 GLU A C 1
ATOM 1489 O O . GLU A 1 183 ? -32.059 -1.701 36.702 1.00 51.00 183 GLU A O 1
ATOM 1494 N N . LEU A 1 184 ? -33.370 0.129 36.456 1.00 51.72 184 LEU A N 1
ATOM 1495 C CA . LEU A 1 184 ? -33.709 0.298 37.855 1.00 51.72 184 LEU A CA 1
ATOM 1496 C C . LEU A 1 184 ? -34.435 -0.981 38.245 1.00 51.72 184 LEU A C 1
ATOM 1498 O O . LEU A 1 184 ? -35.613 -1.146 37.935 1.00 51.72 184 LEU A O 1
ATOM 1502 N N . VAL A 1 185 ? -33.695 -1.909 38.852 1.00 52.06 185 VAL A N 1
ATOM 1503 C CA . VAL A 1 185 ? -34.238 -3.115 39.459 1.00 52.06 185 VAL A CA 1
ATOM 1504 C C . VAL A 1 185 ? -35.364 -2.616 40.357 1.00 52.06 185 VAL A C 1
ATOM 1506 O O . VAL A 1 185 ? -35.071 -1.844 41.275 1.00 52.06 185 VAL A O 1
ATOM 1509 N N . PRO A 1 186 ? -36.637 -2.963 40.086 1.00 52.59 186 PRO A N 1
ATOM 1510 C CA . PRO A 1 186 ? -37.720 -2.582 40.968 1.00 52.59 186 PRO A CA 1
ATOM 1511 C C . PRO A 1 186 ? -37.359 -3.090 42.356 1.00 52.59 186 PRO A C 1
ATOM 1513 O O . PRO A 1 186 ? -37.070 -4.275 42.528 1.00 52.59 186 PRO A O 1
ATOM 1516 N N . GLU A 1 187 ? -37.294 -2.160 43.300 1.00 46.59 187 GLU A N 1
ATOM 1517 C CA . GLU A 1 187 ? -36.982 -2.371 44.704 1.00 46.59 187 GLU A CA 1
ATOM 1518 C C . GLU A 1 187 ? -37.882 -3.501 45.231 1.00 46.59 187 GLU A C 1
ATOM 1520 O O . GLU A 1 187 ? -39.070 -3.316 45.499 1.00 46.59 187 GLU A O 1
ATOM 1525 N N . LEU A 1 188 ? -37.340 -4.723 45.271 1.00 47.81 188 LEU A N 1
ATOM 1526 C CA . LEU A 1 188 ? -38.046 -5.882 45.793 1.00 47.81 188 LEU A CA 1
ATOM 1527 C C . LEU A 1 188 ? -38.170 -5.688 47.301 1.00 47.81 188 LEU A C 1
ATOM 1529 O O . LEU A 1 188 ? -37.202 -5.808 48.052 1.00 47.81 188 LEU A O 1
ATOM 1533 N N . VAL A 1 189 ? -39.393 -5.354 47.702 1.00 46.12 189 VAL A N 1
ATOM 1534 C CA . VAL A 1 189 ? -39.891 -5.325 49.076 1.00 46.12 189 VAL A CA 1
ATOM 1535 C C . VAL A 1 189 ? -39.418 -6.586 49.827 1.00 46.12 189 VAL A C 1
ATOM 1537 O O . VAL A 1 189 ? -39.573 -7.692 49.303 1.00 46.12 189 VAL A O 1
ATOM 1540 N N . PRO A 1 190 ? -38.837 -6.455 51.035 1.00 54.22 190 PRO A N 1
ATOM 1541 C CA . PRO A 1 190 ? -38.278 -7.581 51.771 1.00 54.22 190 PRO A CA 1
ATOM 1542 C C . PRO A 1 190 ? -39.369 -8.305 52.562 1.00 54.22 190 PRO A C 1
ATOM 1544 O O . PRO A 1 190 ? -39.980 -7.684 53.421 1.00 54.22 190 PRO A O 1
ATOM 1547 N N . GLU A 1 191 ? -39.559 -9.611 52.348 1.00 46.44 191 GLU A N 1
ATOM 1548 C CA . GLU A 1 191 ? -40.301 -10.497 53.265 1.00 46.44 191 GLU A CA 1
ATOM 1549 C C . GLU A 1 191 ? -39.828 -11.972 53.159 1.00 46.44 191 GLU A C 1
ATOM 1551 O O . GLU A 1 191 ? -39.144 -12.330 52.199 1.00 46.44 191 GLU A O 1
ATOM 1556 N N . PRO A 1 192 ? -40.050 -12.804 54.201 1.00 51.81 192 PRO A N 1
ATOM 1557 C CA . PRO A 1 192 ? -38.960 -13.339 55.022 1.00 51.81 192 PRO A CA 1
ATOM 1558 C C . PRO A 1 192 ? -38.529 -14.786 54.726 1.00 51.81 192 PRO A C 1
ATOM 1560 O O . PRO A 1 192 ? -39.229 -15.589 54.116 1.00 51.81 192 PRO A O 1
ATOM 1563 N N . SER A 1 193 ? -37.346 -15.105 55.259 1.00 48.81 193 SER A N 1
ATOM 1564 C CA . SER A 1 193 ? -36.675 -16.407 55.310 1.00 48.81 193 SER A CA 1
ATOM 1565 C C . SER A 1 193 ? -37.550 -17.589 55.743 1.00 48.81 193 SER A C 1
ATOM 1567 O O . SER A 1 193 ? -38.346 -17.469 56.677 1.00 48.81 193 SER A O 1
ATOM 1569 N N . PRO A 1 194 ? -37.192 -18.792 55.263 1.00 52.72 194 PRO A N 1
ATOM 1570 C CA . PRO A 1 194 ? -37.051 -19.921 56.172 1.00 52.72 194 PRO A CA 1
ATOM 1571 C C . PRO A 1 194 ? -35.686 -20.615 56.052 1.00 52.72 194 PRO A C 1
ATOM 1573 O O . PRO A 1 194 ? -35.224 -20.987 54.975 1.00 52.72 194 PRO A O 1
ATOM 1576 N N . SER A 1 195 ? -35.066 -20.803 57.219 1.00 50.72 195 SER A N 1
ATOM 1577 C CA . SER A 1 195 ? -33.987 -21.754 57.496 1.00 50.72 195 SER A CA 1
ATOM 1578 C C . SER A 1 195 ? -34.382 -23.188 57.144 1.00 50.72 195 SER A C 1
ATOM 1580 O O . SER A 1 195 ? -35.461 -23.600 57.547 1.00 50.72 195 SER A O 1
ATOM 1582 N N . ILE A 1 196 ? -33.468 -23.944 56.526 1.00 49.12 196 ILE A N 1
ATOM 1583 C CA . ILE A 1 196 ? -33.213 -25.396 56.690 1.00 49.12 196 ILE A CA 1
ATOM 1584 C C . ILE A 1 196 ? -31.793 -25.610 56.121 1.00 49.12 196 ILE A C 1
ATOM 1586 O O . ILE A 1 196 ? -31.535 -25.341 54.954 1.00 49.12 196 ILE A O 1
ATOM 1590 N N . GLU A 1 197 ? -30.761 -25.697 56.955 1.00 42.50 197 GLU A N 1
ATOM 1591 C CA . GLU A 1 197 ? -30.244 -26.898 57.633 1.00 42.50 197 GLU A CA 1
ATOM 1592 C C . GLU A 1 197 ? -29.536 -27.903 56.692 1.00 42.50 197 GLU A C 1
ATOM 1594 O O . GLU A 1 197 ? -30.134 -28.669 55.947 1.00 42.50 197 GLU A O 1
ATOM 1599 N N . GLN A 1 198 ? -28.204 -27.801 56.747 1.00 43.12 198 GLN A N 1
ATOM 1600 C CA . GLN A 1 198 ? -27.135 -28.782 56.521 1.00 43.12 198 GLN A CA 1
ATOM 1601 C C . GLN A 1 198 ? -27.477 -30.165 55.929 1.00 43.12 198 GLN A C 1
ATOM 1603 O O . GLN A 1 198 ? -28.102 -31.007 56.564 1.00 43.12 198 GLN A O 1
ATOM 1608 N N . GLY A 1 199 ? -26.826 -30.481 54.802 1.00 39.94 199 GLY A N 1
ATOM 1609 C CA . GLY A 1 199 ? -26.735 -31.836 54.254 1.00 39.94 199 GLY A CA 1
ATOM 1610 C C . GLY A 1 199 ? -25.424 -32.083 53.503 1.00 39.94 199 GLY A C 1
ATOM 1611 O O . GLY A 1 199 ? -25.336 -31.859 52.303 1.00 39.94 199 GLY A O 1
ATOM 1612 N N . ARG A 1 200 ? -24.403 -32.537 54.239 1.00 48.41 200 ARG A N 1
ATOM 1613 C CA . ARG A 1 200 ? -23.135 -33.150 53.787 1.00 48.41 200 ARG A CA 1
ATOM 1614 C C . ARG A 1 200 ? -23.292 -34.077 52.566 1.00 48.41 200 ARG A C 1
ATOM 1616 O O . ARG A 1 200 ? -24.130 -34.972 52.608 1.00 48.41 200 ARG A O 1
ATOM 1623 N N . GLY A 1 201 ? -22.360 -34.010 51.606 1.00 37.09 201 GLY A N 1
ATOM 1624 C CA . GLY A 1 201 ? -22.133 -35.131 50.681 1.00 37.09 201 GLY A CA 1
ATOM 1625 C C . GLY A 1 201 ? -21.277 -34.862 49.437 1.00 37.09 201 GLY A C 1
ATOM 1626 O O . GLY A 1 201 ? -21.797 -34.866 48.332 1.00 37.09 201 GLY A O 1
ATOM 1627 N N . GLU A 1 202 ? -19.962 -34.726 49.599 1.00 43.78 202 GLU A N 1
ATOM 1628 C CA . GLU A 1 202 ? -18.960 -35.173 48.605 1.00 43.78 202 GLU A CA 1
ATOM 1629 C C . GLU A 1 202 ? -18.360 -36.509 49.124 1.00 43.78 202 GLU A C 1
ATOM 1631 O O . GLU A 1 202 ? -18.442 -36.714 50.342 1.00 43.78 202 GLU A O 1
ATOM 1636 N N . PRO A 1 203 ? -17.732 -37.412 48.318 1.00 56.97 203 PRO A N 1
ATOM 1637 C CA . PRO A 1 203 ? -16.923 -37.081 47.134 1.00 56.97 203 PRO A CA 1
ATOM 1638 C C . PRO A 1 203 ? -16.870 -38.114 45.964 1.00 56.97 203 PRO A C 1
ATOM 1640 O O . PRO A 1 203 ? -17.381 -39.228 46.024 1.00 56.97 203 PRO A O 1
ATOM 1643 N N . LEU A 1 204 ? -16.089 -37.724 44.941 1.00 46.09 204 LEU A N 1
ATOM 1644 C CA . LEU A 1 204 ? -15.208 -38.520 44.059 1.00 46.09 204 LEU A CA 1
ATOM 1645 C C . LEU A 1 204 ? -15.785 -39.662 43.195 1.00 46.09 204 LEU A C 1
ATOM 1647 O O . LEU A 1 204 ? -16.031 -40.755 43.696 1.00 46.09 204 LEU A O 1
ATOM 1651 N N . ARG A 1 205 ? -15.654 -39.528 41.860 1.00 44.56 205 ARG A N 1
ATOM 1652 C CA . ARG A 1 205 ? -15.110 -40.604 40.997 1.00 44.56 205 ARG A CA 1
ATOM 1653 C C . ARG A 1 205 ? -14.264 -40.069 39.832 1.00 44.56 205 ARG A C 1
ATOM 1655 O O . ARG A 1 205 ? -14.740 -39.353 38.962 1.00 44.56 205 ARG A O 1
ATOM 1662 N N . LYS A 1 206 ? -12.998 -40.505 39.811 1.00 50.84 206 LYS A N 1
ATOM 1663 C CA . LYS A 1 206 ? -12.061 -40.492 38.674 1.00 50.84 206 LYS A CA 1
ATOM 1664 C C . LYS A 1 206 ? -12.460 -41.558 37.636 1.00 50.84 206 LYS A C 1
ATOM 1666 O O . LYS A 1 206 ? -12.704 -42.690 38.038 1.00 50.84 206 LYS A O 1
ATOM 1671 N N . ARG A 1 207 ? -12.367 -41.252 36.335 1.00 52.62 207 ARG A N 1
ATOM 1672 C CA . ARG A 1 207 ? -12.065 -42.154 35.184 1.00 52.62 207 ARG A CA 1
ATOM 1673 C C . ARG A 1 207 ? -11.513 -41.230 34.070 1.00 52.62 207 ARG A C 1
ATOM 1675 O O . ARG A 1 207 ? -12.178 -40.258 33.756 1.00 52.62 207 ARG A O 1
ATOM 1682 N N . ARG A 1 208 ? -10.219 -41.249 33.680 1.00 46.50 208 ARG A N 1
ATOM 1683 C CA . ARG A 1 208 ? -9.540 -42.123 32.673 1.00 46.50 208 ARG A CA 1
ATOM 1684 C C . ARG A 1 208 ? -10.409 -42.357 31.417 1.00 46.50 208 ARG A C 1
ATOM 1686 O O . ARG A 1 208 ? -11.568 -42.686 31.604 1.00 46.50 208 ARG A O 1
ATOM 1693 N N . LYS A 1 209 ? -9.953 -42.359 30.156 1.00 48.44 209 LYS A N 1
ATOM 1694 C CA . LYS A 1 209 ? -8.672 -42.172 29.430 1.00 48.44 209 LYS A CA 1
ATOM 1695 C C . LYS A 1 209 ? -9.016 -42.442 27.928 1.00 48.44 209 LYS A C 1
ATOM 1697 O O . LYS A 1 209 ? -9.808 -43.349 27.719 1.00 48.44 209 LYS A O 1
ATOM 1702 N N . THR A 1 210 ? -8.366 -41.759 26.968 1.00 39.12 210 THR A N 1
ATOM 1703 C CA . THR A 1 210 ? -7.982 -42.190 25.576 1.00 39.12 210 THR A CA 1
ATOM 1704 C C . THR A 1 210 ? -8.994 -42.659 24.503 1.00 39.12 210 THR A C 1
ATOM 1706 O O . THR A 1 210 ? -9.913 -43.404 24.809 1.00 39.12 210 THR A O 1
ATOM 1709 N N . GLY A 1 211 ? -8.662 -42.333 23.236 1.00 37.06 211 GLY A N 1
ATOM 1710 C CA . GLY A 1 211 ? -9.048 -42.997 21.963 1.00 37.06 211 GLY A CA 1
ATOM 1711 C C . GLY A 1 211 ? -9.237 -41.967 20.830 1.00 37.06 211 GLY A C 1
ATOM 1712 O O . GLY A 1 211 ? -10.130 -41.141 20.974 1.00 37.06 211 GLY A O 1
ATOM 1713 N N . GLU A 1 212 ? -8.255 -41.739 19.937 1.00 41.31 212 GLU A N 1
ATOM 1714 C CA . GLU A 1 212 ? -8.068 -42.364 18.587 1.00 41.31 212 GLU A CA 1
ATOM 1715 C C . GLU A 1 212 ? -9.149 -41.898 17.584 1.00 41.31 212 GLU A C 1
ATOM 1717 O O . GLU A 1 212 ? -10.334 -42.031 17.860 1.00 41.31 212 GLU A O 1
ATOM 1722 N N . GLU A 1 213 ? -8.808 -40.997 16.650 1.00 48.34 213 GLU A N 1
ATOM 1723 C CA . GLU A 1 213 ? -8.409 -41.251 15.241 1.00 48.34 213 GLU A CA 1
ATOM 1724 C C . GLU A 1 213 ? -9.507 -41.932 14.410 1.00 48.34 213 GLU A C 1
ATOM 1726 O O . GLU A 1 213 ? -9.881 -43.054 14.713 1.00 48.34 213 GLU A O 1
ATOM 1731 N N . GLU A 1 214 ? -9.984 -41.255 13.356 1.00 50.59 214 GLU A N 1
ATOM 1732 C CA . GLU A 1 214 ? -10.115 -41.856 12.021 1.00 50.59 214 GLU A CA 1
ATOM 1733 C C . GLU A 1 214 ? -10.332 -40.791 10.929 1.00 50.59 214 GLU A C 1
ATOM 1735 O O . GLU A 1 214 ? -10.980 -39.758 11.127 1.00 50.59 214 GLU A O 1
ATOM 1740 N N . GLU A 1 215 ? -9.678 -41.068 9.805 1.00 48.47 215 GLU A N 1
ATOM 1741 C CA . GLU A 1 215 ? -9.683 -40.394 8.511 1.00 48.47 215 GLU A CA 1
ATOM 1742 C C . GLU A 1 215 ? -10.952 -40.738 7.714 1.00 48.47 215 GLU A C 1
ATOM 1744 O O . GLU A 1 215 ? -11.425 -41.864 7.783 1.00 48.47 215 GLU A O 1
ATOM 1749 N N . ASP A 1 216 ? -11.442 -39.807 6.894 1.00 50.28 216 ASP A N 1
ATOM 1750 C CA . ASP A 1 216 ? -12.033 -40.092 5.572 1.00 50.28 216 ASP A CA 1
ATOM 1751 C C . ASP A 1 216 ? -12.150 -38.729 4.852 1.00 50.28 216 ASP A C 1
ATOM 1753 O O . ASP A 1 216 ? -12.625 -37.754 5.433 1.00 50.28 216 ASP A O 1
ATOM 1757 N N . GLY A 1 217 ? -11.611 -38.481 3.658 1.00 44.72 217 GLY A N 1
ATOM 1758 C CA . GLY A 1 217 ? -11.695 -39.317 2.465 1.00 44.72 217 GLY A CA 1
ATOM 1759 C C . GLY A 1 217 ? -12.917 -38.868 1.660 1.00 44.72 217 GLY A C 1
ATOM 1760 O O . GLY A 1 217 ? -14.028 -39.323 1.891 1.00 44.72 217 GLY A O 1
ATOM 1761 N N . GLY A 1 218 ? -12.741 -37.902 0.753 1.00 42.00 218 GLY A N 1
ATOM 1762 C CA . GLY A 1 218 ? -13.864 -37.325 0.010 1.00 42.00 218 GLY A CA 1
ATOM 1763 C C . GLY A 1 218 ? -13.431 -36.444 -1.152 1.00 42.00 218 GLY A C 1
ATOM 1764 O O . GLY A 1 218 ? -13.599 -35.227 -1.116 1.00 42.00 218 GLY A O 1
ATOM 1765 N N . GLU A 1 219 ? -12.850 -37.072 -2.173 1.00 44.84 219 GLU A N 1
ATOM 1766 C CA . GLU A 1 219 ? -12.707 -36.501 -3.510 1.00 44.84 219 GLU A CA 1
ATOM 1767 C C . GLU A 1 219 ? -14.087 -36.349 -4.170 1.00 44.84 219 GLU A C 1
ATOM 1769 O O . GLU A 1 219 ? -14.912 -37.260 -4.136 1.00 44.84 219 GLU A O 1
ATOM 1774 N N . GLY A 1 220 ? -14.323 -35.203 -4.807 1.00 41.22 220 GLY A N 1
ATOM 1775 C CA . GLY A 1 220 ? -15.498 -34.951 -5.636 1.00 41.22 220 GLY A CA 1
ATOM 1776 C C . GLY A 1 220 ? -15.099 -34.188 -6.892 1.00 41.22 220 GLY A C 1
ATOM 1777 O O . GLY A 1 220 ? -15.016 -32.962 -6.876 1.00 41.22 220 GLY A O 1
ATOM 1778 N N . GLN A 1 221 ? -14.822 -34.934 -7.964 1.00 45.41 221 GLN A N 1
ATOM 1779 C CA . GLN A 1 221 ? -14.752 -34.444 -9.341 1.00 45.41 221 GLN A CA 1
ATOM 1780 C C . GLN A 1 221 ? -16.161 -34.260 -9.927 1.00 45.41 221 GLN A C 1
ATOM 1782 O O . GLN A 1 221 ? -17.071 -35.032 -9.635 1.00 45.41 221 GLN A O 1
ATOM 1787 N N . GLY A 1 222 ? -16.288 -33.291 -10.832 1.00 35.97 222 GLY A N 1
ATOM 1788 C CA . GLY A 1 222 ? -17.421 -33.080 -11.743 1.00 35.97 222 GLY A CA 1
ATOM 1789 C C . GLY A 1 222 ? -17.492 -31.588 -12.075 1.00 35.97 222 GLY A C 1
ATOM 1790 O O . GLY A 1 222 ? -17.718 -30.787 -11.181 1.00 35.97 222 GLY A O 1
ATOM 1791 N N . GLY A 1 223 ? -17.178 -31.098 -13.276 1.00 34.78 223 GLY A N 1
ATOM 1792 C CA . GLY A 1 223 ? -17.505 -31.639 -14.594 1.00 34.78 223 GLY A CA 1
ATOM 1793 C C . GLY A 1 223 ? -18.848 -31.039 -15.012 1.00 34.78 223 GLY A C 1
ATOM 1794 O O . GLY A 1 223 ? -19.876 -31.464 -14.498 1.00 34.78 223 GLY A O 1
ATOM 1795 N N . GLY A 1 224 ? -18.840 -30.023 -15.879 1.00 35.56 224 GLY A N 1
ATOM 1796 C CA . GLY A 1 224 ? -20.059 -29.339 -16.320 1.00 35.56 224 GLY A CA 1
ATOM 1797 C C . GLY A 1 224 ? -19.777 -28.273 -17.374 1.00 35.56 224 GLY A C 1
ATOM 1798 O O . GLY A 1 224 ? -19.334 -27.178 -17.044 1.00 35.56 224 GLY A O 1
ATOM 1799 N N . GLU A 1 225 ? -19.997 -28.658 -18.624 1.00 37.88 225 GLU A N 1
ATOM 1800 C CA . GLU A 1 225 ? -19.778 -27.940 -19.879 1.00 37.88 225 GLU A CA 1
ATOM 1801 C C . GLU A 1 225 ? -20.726 -26.742 -20.112 1.00 37.88 225 GLU A C 1
ATOM 1803 O O . GLU A 1 225 ? -21.839 -26.692 -19.595 1.00 37.88 225 GLU A O 1
ATOM 1808 N N . GLU A 1 226 ? -20.218 -25.803 -20.920 1.00 40.38 226 GLU A N 1
ATOM 1809 C CA . GLU A 1 226 ? -20.844 -25.071 -22.039 1.00 40.38 226 GLU A CA 1
ATOM 1810 C C . GLU A 1 226 ? -22.324 -24.635 -21.985 1.00 40.38 226 GLU A C 1
ATOM 1812 O O . GLU A 1 226 ? -23.242 -25.452 -21.941 1.00 40.38 226 GLU A O 1
ATOM 1817 N N . ARG A 1 227 ? -22.552 -23.335 -22.245 1.00 40.97 227 ARG A N 1
ATOM 1818 C CA . ARG A 1 227 ? -23.450 -22.899 -23.334 1.00 40.97 227 ARG A CA 1
ATOM 1819 C C . ARG A 1 227 ? -23.282 -21.418 -23.690 1.00 40.97 227 ARG A C 1
ATOM 1821 O O . ARG A 1 227 ? -23.447 -20.541 -22.848 1.00 40.97 227 ARG A O 1
ATOM 1828 N N . GLU A 1 228 ? -22.972 -21.189 -24.962 1.00 43.84 228 GLU A N 1
ATOM 1829 C CA . GLU A 1 228 ? -23.198 -19.949 -25.706 1.00 43.84 228 GLU A CA 1
ATOM 1830 C C . GLU A 1 228 ? -24.691 -19.816 -26.021 1.00 43.84 228 GLU A C 1
ATOM 1832 O O . GLU A 1 228 ? -25.266 -20.792 -26.490 1.00 43.84 228 GLU A O 1
ATOM 1837 N N . GLU A 1 229 ? -25.276 -18.626 -25.877 1.00 41.06 229 GLU A N 1
ATOM 1838 C CA . GLU A 1 229 ? -26.323 -18.120 -26.777 1.00 41.06 229 GLU A CA 1
ATOM 1839 C C . GLU A 1 229 ? -26.158 -16.597 -26.884 1.00 41.06 229 GLU A C 1
ATOM 1841 O O . GLU A 1 229 ? -25.993 -15.898 -25.883 1.00 41.06 229 GLU A O 1
ATOM 1846 N N . GLY A 1 230 ? -26.114 -16.105 -28.122 1.00 37.31 230 GLY A N 1
ATOM 1847 C CA . GLY A 1 230 ? -26.082 -14.688 -28.449 1.00 37.31 230 GLY A CA 1
ATOM 1848 C C . GLY A 1 230 ? -27.468 -14.178 -28.815 1.00 37.31 230 GLY A C 1
ATOM 1849 O O . GLY A 1 230 ? -28.282 -14.927 -29.345 1.00 37.31 230 GLY A O 1
ATOM 1850 N N . GLU A 1 231 ? -27.690 -12.882 -28.623 1.00 41.25 231 GLU A N 1
ATOM 1851 C CA . GLU A 1 231 ? -28.833 -12.174 -29.193 1.00 41.25 231 GLU A CA 1
ATOM 1852 C C . GLU A 1 231 ? -28.376 -10.853 -29.824 1.00 41.25 231 GLU A C 1
ATOM 1854 O O . GLU A 1 231 ? -27.613 -10.073 -29.251 1.00 41.25 231 GLU A O 1
ATOM 1859 N N . GLN A 1 232 ? -28.817 -10.671 -31.069 1.00 43.41 232 GLN A N 1
ATOM 1860 C CA . GLN A 1 232 ? -28.786 -9.440 -31.850 1.00 43.41 232 GLN A CA 1
ATOM 1861 C C . GLN A 1 232 ? -29.989 -8.585 -31.450 1.00 43.41 232 GLN A C 1
ATOM 1863 O O . GLN A 1 232 ? -31.094 -9.118 -31.424 1.00 43.41 232 GLN A O 1
ATOM 1868 N N . GLU A 1 233 ? -29.823 -7.270 -31.295 1.00 38.47 233 GLU A N 1
ATOM 1869 C CA . GLU A 1 233 ? -30.950 -6.339 -31.431 1.00 38.47 233 GLU A CA 1
ATOM 1870 C C . GLU A 1 233 ? -30.595 -5.087 -32.243 1.00 38.47 233 GLU A C 1
ATOM 1872 O O . GLU A 1 233 ? -29.483 -4.553 -32.206 1.00 38.47 233 GLU A O 1
ATOM 1877 N N . GLU A 1 234 ? -31.588 -4.694 -33.041 1.00 36.22 234 GLU A N 1
ATOM 1878 C CA . GLU A 1 234 ? -31.594 -3.691 -34.098 1.00 36.22 234 GLU A CA 1
ATOM 1879 C C . GLU A 1 234 ? -31.491 -2.245 -33.592 1.00 36.22 234 GLU A C 1
ATOM 1881 O O . GLU A 1 234 ? -32.104 -1.837 -32.607 1.00 36.22 234 GLU A O 1
ATOM 1886 N N . ALA A 1 235 ? -30.785 -1.417 -34.365 1.00 33.75 235 ALA A N 1
ATOM 1887 C CA . ALA A 1 235 ? -30.707 0.024 -34.177 1.00 33.75 235 ALA A CA 1
ATOM 1888 C C . ALA A 1 235 ? -31.894 0.750 -34.843 1.00 33.75 235 ALA A C 1
ATOM 1890 O O . ALA A 1 235 ? -31.960 0.866 -36.068 1.00 33.75 235 ALA A O 1
ATOM 1891 N N . GLY A 1 236 ? -32.787 1.321 -34.031 1.00 33.47 236 GLY A N 1
ATOM 1892 C CA . GLY A 1 236 ? -33.758 2.336 -34.449 1.00 33.47 236 GLY A CA 1
ATOM 1893 C C . GLY A 1 236 ? -33.215 3.753 -34.226 1.00 33.47 236 GLY A C 1
ATOM 1894 O O . GLY A 1 236 ? -32.971 4.162 -33.094 1.00 33.47 236 GLY A O 1
ATOM 1895 N N . ALA A 1 237 ? -33.023 4.522 -35.300 1.00 34.91 237 ALA A N 1
ATOM 1896 C CA . ALA A 1 237 ? -32.530 5.899 -35.244 1.00 34.91 237 ALA A CA 1
ATOM 1897 C C . ALA A 1 237 ? -33.623 6.897 -34.806 1.00 34.91 237 ALA A C 1
ATOM 1899 O O . ALA A 1 237 ? -34.673 6.996 -35.442 1.00 34.91 237 ALA A O 1
ATOM 1900 N N . VAL A 1 238 ? -33.342 7.699 -33.772 1.00 38.94 238 VAL A N 1
ATOM 1901 C CA . VAL A 1 238 ? -34.173 8.836 -33.323 1.00 38.94 238 VAL A CA 1
ATOM 1902 C C . VAL A 1 238 ? -33.372 10.145 -33.478 1.00 38.94 238 VAL A C 1
ATOM 1904 O O . VAL A 1 238 ? -32.172 10.153 -33.193 1.00 38.94 238 VAL A O 1
ATOM 1907 N N . PRO A 1 239 ? -33.972 11.267 -33.935 1.00 36.72 239 PRO A N 1
ATOM 1908 C CA . PRO A 1 239 ? -33.228 12.476 -34.279 1.00 36.72 239 PRO A CA 1
ATOM 1909 C C . PRO A 1 239 ? -32.731 13.244 -33.046 1.00 36.72 239 PRO A C 1
ATOM 1911 O O . PRO A 1 239 ? -33.480 13.542 -32.115 1.00 36.72 239 PRO A O 1
ATOM 1914 N N . THR A 1 240 ? -31.457 13.629 -33.085 1.00 37.66 240 THR A N 1
ATOM 1915 C CA . THR A 1 240 ? -30.714 14.301 -32.013 1.00 37.66 240 THR A CA 1
ATOM 1916 C C . THR A 1 240 ? -31.080 15.789 -31.921 1.00 37.66 240 THR A C 1
ATOM 1918 O O . THR A 1 240 ? -30.760 16.586 -32.805 1.00 37.66 240 THR A O 1
ATOM 1921 N N . ARG A 1 241 ? -31.709 16.208 -30.815 1.00 40.91 241 ARG A N 1
ATOM 1922 C CA . ARG A 1 241 ? -31.753 17.625 -30.408 1.00 40.91 241 ARG A CA 1
ATOM 1923 C C . ARG A 1 241 ? -30.477 17.950 -29.628 1.00 40.91 241 ARG A C 1
ATOM 1925 O O . ARG A 1 241 ? -30.288 17.435 -28.532 1.00 40.91 241 ARG A O 1
ATOM 1932 N N . ARG A 1 242 ? -29.630 18.834 -30.169 1.00 37.81 242 ARG A N 1
ATOM 1933 C CA . ARG A 1 242 ? -28.476 19.422 -29.461 1.00 37.81 242 ARG A CA 1
ATOM 1934 C C . ARG A 1 242 ? -28.945 20.123 -28.180 1.00 37.81 242 ARG A C 1
ATOM 1936 O O . ARG A 1 242 ? -29.624 21.144 -28.273 1.00 37.81 242 ARG A O 1
ATOM 1943 N N . ARG A 1 243 ? -28.568 19.607 -27.007 1.00 41.69 243 ARG A N 1
ATOM 1944 C CA . ARG A 1 243 ? -28.736 20.298 -25.716 1.00 41.69 243 ARG A CA 1
ATOM 1945 C C . ARG A 1 243 ? -27.472 21.091 -25.382 1.00 41.69 243 ARG A C 1
ATOM 1947 O O . ARG A 1 243 ? -26.366 20.639 -25.665 1.00 41.69 243 ARG A O 1
ATOM 1954 N N . ARG A 1 244 ? -27.637 22.293 -24.823 1.00 46.91 244 ARG A N 1
ATOM 1955 C CA . ARG A 1 244 ? -26.534 23.150 -24.355 1.00 46.91 244 ARG A CA 1
ATOM 1956 C C . ARG A 1 244 ? -26.226 22.849 -22.884 1.00 46.91 244 ARG A C 1
ATOM 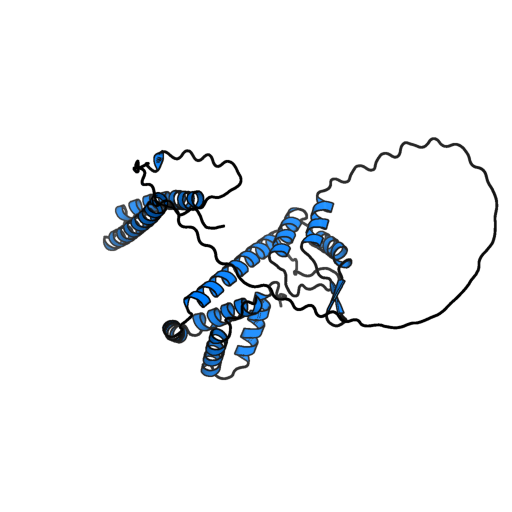1958 O O . ARG A 1 244 ? -27.135 22.571 -22.110 1.00 46.91 244 ARG A O 1
ATOM 1965 N N . LEU A 1 245 ? -24.949 22.959 -22.507 1.00 43.97 245 LEU A N 1
ATOM 1966 C CA . LEU A 1 245 ? -24.412 22.655 -21.167 1.00 43.97 245 LEU A CA 1
ATOM 1967 C C . LEU A 1 245 ? -25.088 23.453 -20.028 1.00 43.97 245 LEU A C 1
ATOM 1969 O O . LEU A 1 245 ? -25.097 23.016 -18.885 1.00 43.97 245 LEU A O 1
ATOM 1973 N N . THR A 1 246 ? -25.696 24.599 -20.340 1.00 46.47 246 THR A N 1
ATOM 1974 C CA . THR A 1 246 ? -26.312 25.520 -19.371 1.00 46.47 246 THR A CA 1
ATOM 1975 C C . THR A 1 246 ? -27.688 25.088 -18.845 1.00 46.47 246 THR A C 1
ATOM 1977 O O . THR A 1 246 ? -28.240 25.784 -18.003 1.00 46.47 246 THR A O 1
ATOM 1980 N N . GLU A 1 247 ? -28.271 23.989 -19.335 1.00 43.88 247 GLU A N 1
ATOM 1981 C CA . GLU A 1 247 ? -29.640 23.558 -18.979 1.00 43.88 247 GLU A CA 1
ATOM 1982 C C . GLU A 1 247 ? -29.697 22.410 -17.946 1.00 43.88 247 GLU A C 1
ATOM 1984 O O . GLU A 1 247 ? -30.780 21.918 -17.629 1.00 43.88 247 GLU A O 1
ATOM 1989 N N . TYR A 1 248 ? -28.558 21.958 -17.406 1.00 45.19 248 TYR A N 1
ATOM 1990 C CA . TYR A 1 248 ? -28.522 20.843 -16.452 1.00 45.19 248 TYR A CA 1
ATOM 1991 C C . TYR A 1 248 ? -28.699 21.326 -15.003 1.00 45.19 248 TYR A C 1
ATOM 1993 O O . TYR A 1 248 ? -27.745 21.748 -14.351 1.00 45.19 248 TYR A O 1
ATOM 2001 N N . ASN A 1 249 ? -29.928 21.244 -14.484 1.00 44.75 249 ASN A N 1
ATOM 2002 C CA . ASN A 1 249 ? -30.214 21.458 -13.063 1.00 44.75 249 ASN A CA 1
ATOM 2003 C C . ASN A 1 249 ? -29.839 20.191 -12.278 1.00 44.75 249 ASN A C 1
ATOM 2005 O O . ASN A 1 249 ? -30.512 19.169 -12.387 1.00 44.75 249 ASN A O 1
ATOM 2009 N N . GLY A 1 250 ? -28.738 20.258 -11.525 1.00 47.97 250 GLY A N 1
ATOM 2010 C CA . GLY A 1 250 ? -28.107 19.144 -10.811 1.00 47.97 250 GLY A CA 1
ATOM 2011 C C . GLY A 1 250 ? -28.896 18.562 -9.633 1.00 47.97 250 GLY A C 1
ATOM 2012 O O . GLY A 1 250 ? -28.407 18.562 -8.506 1.00 47.97 250 GLY A O 1
ATOM 2013 N N . GLU A 1 251 ? -30.077 18.003 -9.876 1.00 35.06 251 GLU A N 1
ATOM 2014 C CA . GLU A 1 251 ? -30.753 17.149 -8.899 1.00 35.06 251 GLU A CA 1
ATOM 2015 C C . GLU A 1 251 ? -30.209 15.717 -8.993 1.00 35.06 251 GLU A C 1
ATOM 2017 O O . GLU A 1 251 ? -30.654 14.895 -9.790 1.00 35.06 251 GLU A O 1
ATOM 2022 N N . SER A 1 252 ? -29.205 15.420 -8.163 1.00 41.75 252 SER A N 1
ATOM 2023 C CA . SER A 1 252 ? -28.758 14.053 -7.888 1.00 41.75 252 SER A CA 1
ATOM 2024 C C . SER A 1 252 ? -29.479 13.539 -6.642 1.00 41.75 252 SER A C 1
ATOM 2026 O O . SER A 1 252 ? -29.157 13.915 -5.514 1.00 41.75 252 SER A O 1
ATOM 2028 N N . VAL A 1 253 ? -30.489 12.692 -6.850 1.00 39.41 253 VAL A N 1
ATOM 2029 C CA . VAL A 1 253 ? -31.158 11.936 -5.785 1.00 39.41 253 VAL A CA 1
ATOM 2030 C C . VAL A 1 253 ? -30.388 10.623 -5.604 1.00 39.41 253 VAL A C 1
ATOM 2032 O O . VAL A 1 253 ? -30.278 9.833 -6.533 1.00 39.41 253 VAL A O 1
ATOM 2035 N N . PHE A 1 254 ? -29.791 10.451 -4.422 1.00 37.91 254 PHE A N 1
ATOM 2036 C CA . PHE A 1 254 ? -28.965 9.328 -3.944 1.00 37.91 254 PHE A CA 1
ATOM 2037 C C . PHE A 1 254 ? -28.995 7.993 -4.730 1.00 37.91 254 PHE A C 1
ATOM 2039 O O . PHE A 1 254 ? -30.045 7.379 -4.886 1.00 37.91 254 PHE A O 1
ATOM 2046 N N . GLY A 1 255 ? -27.803 7.429 -4.995 1.00 37.84 255 GLY A N 1
ATOM 2047 C CA . GLY A 1 255 ? -27.600 5.969 -4.907 1.00 37.84 255 GLY A CA 1
ATOM 2048 C C . GLY A 1 255 ? -27.063 5.217 -6.128 1.00 37.84 255 GLY A C 1
ATOM 2049 O O . GLY A 1 255 ? -26.814 4.022 -6.010 1.00 37.84 255 GLY A O 1
ATOM 2050 N N . GLY A 1 256 ? -26.820 5.872 -7.262 1.00 41.28 256 GLY A N 1
ATOM 2051 C CA . GLY A 1 256 ? -26.220 5.227 -8.433 1.00 41.28 256 GLY A CA 1
ATOM 2052 C C . GLY A 1 256 ? -25.481 6.243 -9.286 1.00 41.28 256 GLY A C 1
ATOM 2053 O O . GLY A 1 256 ? -26.100 7.011 -10.015 1.00 41.28 256 GLY A O 1
ATOM 2054 N N . VAL A 1 257 ? -24.152 6.289 -9.179 1.00 46.66 257 VAL A N 1
ATOM 2055 C CA . VAL A 1 257 ? -23.341 7.198 -9.997 1.00 46.66 257 VAL A CA 1
ATOM 2056 C C . VAL A 1 257 ? -23.266 6.619 -11.407 1.00 46.66 257 VAL A C 1
ATOM 2058 O O . VAL A 1 257 ? -22.370 5.841 -11.730 1.00 46.66 257 VAL A O 1
ATOM 2061 N N . GLY A 1 258 ? -24.239 6.968 -12.248 1.00 55.00 258 GLY A N 1
ATOM 2062 C CA . GLY A 1 258 ? -24.172 6.674 -13.674 1.00 55.00 258 GLY A CA 1
ATOM 2063 C C . GLY A 1 258 ? -22.922 7.316 -14.281 1.00 55.00 258 GLY A C 1
ATOM 2064 O O . GLY A 1 258 ? -22.536 8.423 -13.904 1.00 55.00 258 GLY A O 1
ATOM 2065 N N . ARG A 1 259 ? -22.289 6.640 -15.244 1.00 57.12 259 ARG A N 1
ATOM 2066 C CA . ARG A 1 259 ? -21.066 7.087 -15.944 1.00 57.12 259 ARG A CA 1
ATOM 2067 C C . ARG A 1 259 ? -21.152 8.531 -16.458 1.00 57.12 259 ARG A C 1
ATOM 2069 O O . ARG A 1 259 ? -20.159 9.254 -16.438 1.00 57.12 259 ARG A O 1
ATOM 2076 N N . ASN A 1 260 ? -22.351 8.969 -16.837 1.00 60.41 260 ASN A N 1
ATOM 2077 C CA . ASN A 1 260 ? -22.616 10.329 -17.298 1.00 60.41 260 ASN A CA 1
ATOM 2078 C C . ASN A 1 260 ? -22.448 11.374 -16.182 1.00 60.41 260 ASN A C 1
ATOM 2080 O O . ASN A 1 260 ? -21.982 12.470 -16.462 1.00 60.41 260 ASN A O 1
ATOM 2084 N N . SER A 1 261 ? -22.720 11.029 -14.917 1.00 65.88 261 SER A N 1
ATOM 2085 C CA . SER A 1 261 ? -22.486 11.912 -13.764 1.00 65.88 261 SER A CA 1
ATOM 2086 C C . SER A 1 261 ? -20.999 12.208 -13.576 1.00 65.88 261 SER A C 1
ATOM 2088 O O . SER A 1 261 ? -20.634 13.347 -13.322 1.00 65.88 261 SER A O 1
ATOM 2090 N N . ILE A 1 262 ? -20.131 11.207 -13.763 1.00 68.38 262 ILE A N 1
ATOM 2091 C CA . ILE A 1 262 ? -18.675 11.374 -13.623 1.00 68.38 262 ILE A CA 1
ATOM 2092 C C . ILE A 1 262 ? -18.129 12.255 -14.747 1.00 68.38 262 ILE A C 1
ATOM 2094 O O . ILE A 1 262 ? -17.314 13.139 -14.499 1.00 68.38 262 ILE A O 1
ATOM 2098 N N . VAL A 1 263 ? -18.582 12.041 -15.986 1.00 70.75 263 VAL A N 1
ATOM 2099 C CA . VAL A 1 263 ? -18.153 12.868 -17.123 1.00 70.75 263 VAL A CA 1
ATOM 2100 C C . VAL A 1 263 ? -18.636 14.312 -16.957 1.00 70.75 263 VAL A C 1
ATOM 2102 O O . VAL A 1 263 ? -17.867 15.233 -17.216 1.00 70.75 263 VAL A O 1
ATOM 2105 N N . MET A 1 264 ? -19.860 14.521 -16.465 1.00 73.12 264 MET A N 1
ATOM 2106 C CA . MET A 1 264 ? -20.387 15.860 -16.184 1.00 73.12 264 MET A CA 1
ATOM 2107 C C . MET A 1 264 ? -19.649 16.555 -15.033 1.00 73.12 264 MET A C 1
ATOM 2109 O O . MET A 1 264 ? -19.344 17.739 -15.154 1.00 73.12 264 MET A O 1
ATOM 2113 N N . ASP A 1 265 ? -19.281 15.835 -13.971 1.00 72.81 265 ASP A N 1
ATOM 2114 C CA . ASP A 1 265 ? -18.469 16.387 -12.877 1.00 72.81 265 ASP A CA 1
ATOM 2115 C C . ASP A 1 265 ? -17.072 16.795 -13.361 1.00 72.81 265 ASP A C 1
ATOM 2117 O O . ASP A 1 265 ? -16.578 17.870 -13.018 1.00 72.81 265 ASP A O 1
ATOM 2121 N N . VAL A 1 266 ? -16.441 15.972 -14.206 1.00 71.81 266 VAL A N 1
ATOM 2122 C CA . VAL A 1 266 ? -15.144 16.293 -14.822 1.00 71.81 266 VAL A CA 1
ATOM 2123 C C . VAL A 1 266 ? -15.265 17.509 -15.744 1.00 71.81 266 VAL A C 1
ATOM 2125 O O . VAL A 1 266 ? -14.409 18.393 -15.704 1.00 71.81 266 VAL A O 1
ATOM 2128 N N . LEU A 1 267 ? -16.333 17.612 -16.538 1.00 73.50 267 LEU A N 1
ATOM 2129 C CA . LEU A 1 267 ? -16.598 18.793 -17.366 1.00 73.50 267 LEU A CA 1
ATOM 2130 C C . LEU A 1 267 ? -16.818 20.053 -16.512 1.00 73.50 267 LEU A C 1
ATOM 2132 O O . LEU A 1 267 ? -16.251 21.100 -16.816 1.00 73.50 267 LEU A O 1
ATOM 2136 N N . GLY A 1 268 ? -17.558 19.945 -15.406 1.00 74.06 268 GLY A N 1
ATOM 2137 C CA . GLY A 1 268 ? -17.780 21.052 -14.473 1.00 74.06 268 GLY A CA 1
ATOM 2138 C C . GLY A 1 268 ? -16.497 21.530 -13.789 1.00 74.06 268 GLY A C 1
ATOM 2139 O O . GLY A 1 268 ? -16.258 22.730 -13.688 1.00 74.06 268 GLY A O 1
ATOM 2140 N N . GLN A 1 269 ? -15.629 20.606 -13.369 1.00 75.00 269 GLN A N 1
ATOM 2141 C CA . GLN A 1 269 ? -14.346 20.945 -12.741 1.00 75.00 269 GLN A CA 1
ATOM 2142 C C . GLN A 1 269 ? -13.339 21.539 -13.732 1.00 75.00 269 GLN A C 1
ATOM 2144 O O . GLN A 1 269 ? -12.553 22.410 -13.363 1.00 75.00 269 GLN A O 1
ATOM 2149 N N . THR A 1 270 ? -13.366 21.091 -14.989 1.00 74.62 270 THR A N 1
ATOM 2150 C CA . THR A 1 270 ? -12.444 21.562 -16.033 1.00 74.62 270 THR A CA 1
ATOM 2151 C C . THR A 1 270 ? -12.870 22.893 -16.653 1.00 74.62 270 THR A C 1
ATOM 2153 O O . THR A 1 270 ? -12.015 23.641 -17.115 1.00 74.62 270 THR A O 1
ATOM 2156 N N . ALA A 1 271 ? -14.151 23.270 -16.599 1.00 73.75 271 ALA A N 1
ATOM 2157 C CA . ALA A 1 271 ? -14.622 24.565 -17.106 1.00 73.75 271 ALA A CA 1
ATOM 2158 C C . ALA A 1 271 ? -13.902 25.766 -16.454 1.00 73.75 271 ALA A C 1
ATOM 2160 O O . ALA A 1 271 ? -13.474 26.683 -17.149 1.00 73.75 271 ALA A O 1
ATOM 2161 N N . ALA A 1 272 ? -13.665 25.721 -15.138 1.00 74.88 272 ALA A N 1
ATOM 2162 C CA . ALA A 1 272 ? -12.919 26.768 -14.430 1.00 74.88 272 ALA A CA 1
ATOM 2163 C C . ALA A 1 272 ? -11.419 26.807 -14.795 1.00 74.88 272 ALA A C 1
ATOM 2165 O O . ALA A 1 272 ? -10.743 27.809 -14.559 1.00 74.88 272 ALA A O 1
ATOM 2166 N N . CYS A 1 273 ? -10.873 25.716 -15.344 1.00 75.31 273 CYS A N 1
ATOM 2167 C CA . CYS A 1 273 ? -9.510 25.681 -15.870 1.00 75.31 273 CYS A CA 1
ATOM 2168 C C . CYS A 1 273 ? -9.422 26.334 -17.252 1.00 75.31 273 CYS A C 1
ATOM 2170 O O . CYS A 1 273 ? -8.413 26.970 -17.539 1.00 75.31 273 CYS A O 1
ATOM 2172 N N . GLU A 1 274 ? -10.468 26.230 -18.077 1.00 78.44 274 GLU A N 1
ATOM 2173 C CA . GLU A 1 274 ? -10.515 26.888 -19.388 1.00 78.44 274 GLU A CA 1
ATOM 2174 C C . GLU A 1 274 ? -10.463 28.415 -19.251 1.00 78.44 274 GLU A C 1
ATOM 2176 O O . GLU A 1 274 ? -9.671 29.060 -19.932 1.00 78.44 274 GLU A O 1
ATOM 2181 N N . GLU A 1 275 ? -11.246 28.984 -18.331 1.00 79.62 275 GLU A N 1
ATOM 2182 C CA . GLU A 1 275 ? -11.278 30.433 -18.083 1.00 79.62 275 GLU A CA 1
ATOM 2183 C C . GLU A 1 275 ? -9.907 30.960 -17.631 1.00 79.62 275 GLU A C 1
ATOM 2185 O O . GLU A 1 275 ? -9.403 31.939 -18.176 1.00 79.62 275 GLU A O 1
ATOM 2190 N N . LYS A 1 276 ? -9.237 30.238 -16.724 1.00 78.62 276 LYS A N 1
ATOM 2191 C CA . LYS A 1 276 ? -7.886 30.588 -16.257 1.00 78.62 276 LYS A CA 1
ATOM 2192 C C . LYS A 1 276 ? -6.820 30.454 -17.344 1.00 78.62 276 LYS A C 1
ATOM 2194 O O . LYS A 1 276 ? -5.894 31.257 -17.384 1.00 78.62 276 LYS A O 1
ATOM 2199 N N . LEU A 1 277 ? -6.919 29.442 -18.206 1.00 73.12 277 LEU A N 1
ATOM 2200 C CA . LEU A 1 277 ? -5.991 29.264 -19.328 1.00 73.12 277 LEU A CA 1
ATOM 2201 C C . LEU A 1 277 ? -6.202 30.336 -20.406 1.00 73.12 277 LEU A C 1
ATOM 2203 O O . LEU A 1 277 ? -5.232 30.786 -21.013 1.00 73.12 277 LEU A O 1
ATOM 2207 N N . ALA A 1 278 ? -7.446 30.772 -20.618 1.00 75.81 278 ALA A N 1
ATOM 2208 C CA . ALA A 1 278 ? -7.764 31.883 -21.507 1.00 75.81 278 ALA A CA 1
ATOM 2209 C C . ALA A 1 278 ? -7.210 33.213 -20.970 1.00 75.81 278 ALA A C 1
ATOM 2211 O O . ALA A 1 278 ? -6.533 33.920 -21.710 1.00 75.81 278 ALA A O 1
ATOM 2212 N N . GLU A 1 279 ? -7.394 33.495 -19.678 1.00 82.69 279 GLU A N 1
ATOM 2213 C CA . GLU A 1 279 ? -6.820 34.672 -19.009 1.00 82.69 279 GLU A CA 1
ATOM 2214 C C . GLU A 1 279 ? -5.282 34.668 -19.098 1.00 82.69 279 GLU A C 1
ATOM 2216 O O . GLU A 1 279 ? -4.670 35.643 -19.526 1.00 82.69 279 GLU A O 1
ATOM 2221 N N . GLN A 1 280 ? -4.634 33.525 -18.838 1.00 75.81 280 GLN A N 1
ATOM 2222 C CA . GLN A 1 280 ? -3.179 33.371 -18.986 1.00 75.81 280 GLN A CA 1
ATOM 2223 C C . GLN A 1 280 ? -2.680 33.556 -20.428 1.00 75.81 280 GLN A C 1
ATOM 2225 O O . GLN A 1 280 ? -1.561 34.031 -20.642 1.00 75.81 280 GLN A O 1
ATOM 2230 N N . ALA A 1 281 ? -3.485 33.177 -21.422 1.00 73.56 281 ALA A N 1
ATOM 2231 C CA . ALA A 1 281 ? -3.162 33.371 -22.831 1.00 73.56 281 ALA A CA 1
ATOM 2232 C C . ALA A 1 281 ? -3.255 34.841 -23.269 1.00 73.56 281 ALA A C 1
ATOM 2234 O O . ALA A 1 281 ? -2.557 35.238 -24.208 1.00 73.56 281 ALA A O 1
ATOM 2235 N N . GLU A 1 282 ? -4.085 35.645 -22.604 1.00 79.25 282 GLU A N 1
ATOM 2236 C CA . GLU A 1 282 ? -4.213 37.085 -22.843 1.00 79.25 282 GLU A CA 1
ATOM 2237 C C . GLU A 1 282 ? -3.141 37.877 -22.075 1.00 79.25 282 GLU A C 1
ATOM 2239 O O . GLU A 1 282 ? -2.423 38.687 -22.673 1.00 79.25 282 GLU A O 1
ATOM 2244 N N . ASP A 1 283 ? -2.933 37.548 -20.799 1.00 78.50 283 ASP A N 1
ATOM 2245 C CA . ASP A 1 283 ? -2.049 38.272 -19.875 1.00 78.50 283 ASP A CA 1
ATOM 2246 C C . ASP A 1 283 ? -0.567 37.873 -19.960 1.00 78.50 283 ASP A C 1
ATOM 2248 O O . ASP A 1 283 ? 0.289 38.449 -19.279 1.00 78.50 283 ASP A O 1
ATOM 2252 N N . GLY A 1 284 ? -0.224 36.892 -20.799 1.00 74.19 284 GLY A N 1
ATOM 2253 C CA . GLY A 1 284 ? 1.152 36.427 -20.965 1.00 74.19 284 GLY A CA 1
ATOM 2254 C C . GLY A 1 284 ? 2.120 37.577 -21.271 1.00 74.19 284 GLY A C 1
ATOM 2255 O O . GLY A 1 284 ? 1.915 38.356 -22.199 1.00 74.19 284 GLY A O 1
ATOM 2256 N N . VAL A 1 285 ? 3.203 37.688 -20.495 1.00 61.91 285 VAL A N 1
ATOM 2257 C CA . VAL A 1 285 ? 4.168 38.804 -20.589 1.00 61.91 285 VAL A CA 1
ATOM 2258 C C . VAL A 1 285 ? 5.035 38.719 -21.857 1.00 61.91 285 VAL A C 1
ATOM 2260 O O . VAL A 1 285 ? 5.489 39.744 -22.366 1.00 61.91 285 VAL A O 1
ATOM 2263 N N . SER A 1 286 ? 5.231 37.516 -22.409 1.00 84.00 286 SER A N 1
ATOM 2264 C CA . SER A 1 286 ? 5.954 37.275 -23.664 1.00 84.00 286 SER A CA 1
ATOM 2265 C C . SER A 1 286 ? 5.097 36.511 -24.675 1.00 84.00 286 SER A C 1
ATOM 2267 O O . SER A 1 286 ? 4.208 35.744 -24.308 1.00 84.00 286 SER A O 1
ATOM 2269 N N . GLU A 1 287 ? 5.385 36.700 -25.964 1.00 81.69 287 GLU A N 1
ATOM 2270 C CA . GLU A 1 287 ? 4.641 36.040 -27.044 1.00 81.69 287 GLU A CA 1
ATOM 2271 C C . GLU A 1 287 ? 4.791 34.512 -27.012 1.00 81.69 287 GLU A C 1
ATOM 2273 O O . GLU A 1 287 ? 3.832 33.791 -27.271 1.00 81.69 287 GLU A O 1
ATOM 2278 N N . GLU A 1 288 ? 5.960 34.012 -26.603 1.00 81.38 288 GLU A N 1
ATOM 2279 C CA . GLU A 1 288 ? 6.196 32.577 -26.404 1.00 81.38 288 GLU A CA 1
ATOM 2280 C C . GLU A 1 288 ? 5.277 31.994 -25.319 1.00 81.38 288 GLU A C 1
ATOM 2282 O O . GLU A 1 288 ? 4.685 30.934 -25.513 1.00 81.38 288 GLU A O 1
ATOM 2287 N N . LEU A 1 289 ? 5.084 32.706 -24.202 1.00 72.88 289 LEU A N 1
ATOM 2288 C CA . LEU A 1 289 ? 4.183 32.264 -23.133 1.00 72.88 289 LEU A CA 1
ATOM 2289 C C . LEU A 1 289 ? 2.714 32.307 -23.566 1.00 72.88 289 LEU A C 1
ATOM 2291 O O . LEU A 1 289 ? 1.966 31.385 -23.243 1.00 72.88 289 LEU A O 1
ATOM 2295 N N . ARG A 1 290 ? 2.310 33.317 -24.349 1.00 79.19 290 ARG A N 1
ATOM 2296 C CA . ARG A 1 290 ? 0.957 33.365 -24.931 1.00 79.19 290 ARG A CA 1
ATOM 2297 C C . ARG A 1 290 ? 0.708 32.195 -25.877 1.00 79.19 290 ARG A C 1
ATOM 2299 O O . ARG A 1 290 ? -0.367 31.604 -25.840 1.00 79.19 290 ARG A O 1
ATOM 2306 N N . GLN A 1 291 ? 1.687 31.833 -26.706 1.00 81.69 291 GLN A N 1
ATOM 2307 C CA . GLN A 1 291 ? 1.565 30.691 -27.616 1.00 81.69 291 GLN A CA 1
ATOM 2308 C C . GLN A 1 291 ? 1.455 29.361 -26.863 1.00 81.69 291 GLN A C 1
ATOM 2310 O O . GLN A 1 291 ? 0.614 28.537 -27.219 1.00 81.69 291 GLN A O 1
ATOM 2315 N N . ILE A 1 292 ? 2.233 29.173 -25.793 1.00 78.81 292 ILE A N 1
ATOM 2316 C CA . ILE A 1 292 ? 2.148 27.975 -24.943 1.00 78.81 292 ILE A CA 1
ATOM 2317 C C . ILE A 1 292 ? 0.776 27.888 -24.260 1.00 78.81 292 ILE A C 1
ATOM 2319 O O . ILE A 1 292 ? 0.136 26.839 -24.311 1.00 78.81 292 ILE A O 1
ATOM 2323 N N . ALA A 1 293 ? 0.293 28.989 -23.677 1.00 74.62 293 ALA A N 1
ATOM 2324 C CA . ALA A 1 293 ? -1.015 29.034 -23.027 1.00 74.62 293 ALA A CA 1
ATOM 2325 C C . ALA A 1 293 ? -2.167 28.778 -24.020 1.00 74.62 293 ALA A C 1
ATOM 2327 O O . ALA A 1 293 ? -3.085 28.020 -23.711 1.00 74.62 293 ALA A O 1
ATOM 2328 N N . ARG A 1 294 ? -2.092 29.320 -25.247 1.00 82.19 294 ARG A N 1
ATOM 2329 C CA . ARG A 1 294 ? -3.053 29.015 -26.327 1.00 82.19 294 ARG A CA 1
ATOM 2330 C C . ARG A 1 294 ? -3.037 27.537 -26.715 1.00 82.19 294 ARG A C 1
ATOM 2332 O O . ARG A 1 294 ? -4.102 26.947 -26.844 1.00 82.19 294 ARG A O 1
ATOM 2339 N N . GLY A 1 295 ? -1.855 26.928 -26.836 1.00 85.88 295 GLY A N 1
ATOM 2340 C CA . GLY A 1 295 ? -1.733 25.495 -27.119 1.00 85.88 295 GLY A CA 1
ATOM 2341 C C . GLY A 1 295 ? -2.386 24.628 -26.039 1.00 85.88 295 GLY A C 1
ATOM 2342 O O . GLY A 1 295 ? -3.162 23.727 -26.348 1.00 85.88 295 GLY A O 1
ATOM 2343 N N . GLN A 1 296 ? -2.152 24.955 -24.766 1.00 79.25 296 GLN A N 1
ATOM 2344 C CA . GLN A 1 296 ? -2.783 24.264 -23.636 1.00 79.25 296 GLN A CA 1
ATOM 2345 C C . GLN A 1 296 ? -4.306 24.457 -23.607 1.00 79.25 296 GLN A C 1
ATOM 2347 O O . GLN A 1 296 ? -5.043 23.512 -23.325 1.00 79.25 296 GLN A O 1
ATOM 2352 N N . LEU A 1 297 ? -4.788 25.660 -23.932 1.00 79.06 297 LEU A N 1
ATOM 2353 C CA . LEU A 1 297 ? -6.216 25.957 -24.040 1.00 79.06 297 LEU A CA 1
ATOM 2354 C C . LEU A 1 297 ? -6.884 25.147 -25.165 1.00 79.06 297 LEU A C 1
ATOM 2356 O O . LEU A 1 297 ? -7.965 24.591 -24.967 1.00 79.06 297 LEU A O 1
ATOM 2360 N N . ASP A 1 298 ? -6.238 25.035 -26.325 1.00 84.69 298 ASP A N 1
ATOM 2361 C CA . ASP A 1 298 ? -6.753 24.268 -27.463 1.00 84.69 298 ASP A CA 1
ATOM 2362 C C . ASP A 1 298 ? -6.785 22.759 -27.170 1.00 84.69 298 ASP A C 1
ATOM 2364 O O . ASP A 1 298 ? -7.776 22.085 -27.471 1.00 84.69 298 ASP A O 1
ATOM 2368 N N . GLU A 1 299 ? -5.754 22.220 -26.513 1.00 84.44 299 GLU A N 1
ATOM 2369 C CA . GLU A 1 299 ? -5.734 20.828 -26.046 1.00 84.44 299 GLU A CA 1
ATOM 2370 C C . GLU A 1 299 ? -6.849 20.548 -25.031 1.00 84.44 299 GLU A C 1
ATOM 2372 O O . GLU A 1 299 ? -7.529 19.516 -25.111 1.00 84.44 299 GLU A O 1
ATOM 2377 N N . HIS A 1 300 ? -7.078 21.487 -24.112 1.00 79.81 300 HIS A N 1
ATOM 2378 C CA . HIS A 1 300 ? -8.139 21.411 -23.116 1.00 79.81 300 HIS A CA 1
ATOM 2379 C C . HIS A 1 300 ? -9.534 21.416 -23.765 1.00 79.81 300 HIS A C 1
ATOM 2381 O O . HIS A 1 300 ? -10.370 20.561 -23.459 1.00 79.81 300 HIS A O 1
ATOM 2387 N N . ARG A 1 301 ? -9.770 22.304 -24.738 1.00 84.50 301 ARG A N 1
ATOM 2388 C CA . ARG A 1 301 ? -11.013 22.337 -25.529 1.00 84.50 301 ARG A CA 1
ATOM 2389 C C . ARG A 1 301 ? -11.217 21.064 -26.339 1.00 84.50 301 ARG A C 1
ATOM 2391 O O . ARG A 1 301 ? -12.323 20.524 -26.380 1.00 84.50 301 ARG A O 1
ATOM 2398 N N . ALA A 1 302 ? -10.158 20.536 -26.952 1.00 85.00 302 ALA A N 1
ATOM 2399 C CA . ALA A 1 302 ? -10.219 19.274 -27.681 1.00 85.00 302 ALA A CA 1
ATOM 2400 C C . ALA A 1 302 ? -10.570 18.099 -26.752 1.00 85.00 302 ALA A C 1
ATOM 2402 O O . ALA A 1 302 ? -11.337 17.212 -27.133 1.00 85.00 302 ALA A O 1
ATOM 2403 N N . PHE A 1 303 ? -10.046 18.092 -25.524 1.00 84.12 303 PHE A N 1
ATOM 2404 C CA . PHE A 1 303 ? -10.397 17.107 -24.504 1.00 84.12 303 PHE A CA 1
ATOM 2405 C C . PHE A 1 303 ? -11.872 17.195 -24.092 1.00 84.12 303 PHE A C 1
ATOM 2407 O O . PHE A 1 303 ? -12.571 16.180 -24.146 1.00 84.12 303 PHE A O 1
ATOM 2414 N N . GLN A 1 304 ? -12.377 18.389 -23.772 1.00 81.00 304 GLN A N 1
ATOM 2415 C CA . GLN A 1 304 ? -13.796 18.586 -23.457 1.00 81.00 304 GLN A CA 1
ATOM 2416 C C . GLN A 1 304 ? -14.707 18.200 -24.631 1.00 81.00 304 GLN A C 1
ATOM 2418 O O . GLN A 1 304 ? -15.723 17.536 -24.432 1.00 81.00 304 GLN A O 1
ATOM 2423 N N . GLY A 1 305 ? -14.312 18.518 -25.868 1.00 82.25 305 GLY A N 1
ATOM 2424 C CA . GLY A 1 305 ? -15.028 18.103 -27.076 1.00 82.25 305 GLY A CA 1
ATOM 2425 C C . GLY A 1 305 ? -15.127 16.581 -27.224 1.00 82.25 305 GLY A C 1
ATOM 2426 O O . GLY A 1 305 ? -16.182 16.067 -27.592 1.00 82.25 305 GLY A O 1
ATOM 2427 N N . ARG A 1 306 ? -14.066 15.837 -26.875 1.00 84.94 306 ARG A N 1
ATOM 2428 C CA . ARG A 1 306 ? -14.095 14.362 -26.852 1.00 84.94 306 ARG A CA 1
ATOM 2429 C C . ARG A 1 306 ? -15.033 13.817 -25.776 1.00 84.94 306 ARG A C 1
ATOM 2431 O O . ARG A 1 306 ? -15.734 12.845 -26.043 1.00 84.94 306 ARG A O 1
ATOM 2438 N N . LEU A 1 307 ? -15.073 14.433 -24.594 1.00 78.62 307 LEU A N 1
ATOM 2439 C CA . LEU A 1 307 ? -15.995 14.044 -23.520 1.00 78.62 307 LEU A CA 1
ATOM 2440 C C . LEU A 1 307 ? -17.460 14.310 -23.891 1.00 78.62 307 LEU A C 1
ATOM 2442 O O . LEU A 1 307 ? -18.311 13.453 -23.672 1.00 78.62 307 LEU A O 1
ATOM 2446 N N . MET A 1 308 ? -17.750 15.451 -24.517 1.00 79.31 308 MET A N 1
ATOM 2447 C CA . MET A 1 308 ? -19.094 15.758 -25.013 1.00 79.31 308 MET A CA 1
ATOM 2448 C C . MET A 1 308 ? -19.515 14.805 -26.136 1.00 79.31 308 MET A C 1
ATOM 2450 O O . MET A 1 308 ? -20.604 14.246 -26.087 1.00 79.31 308 MET A O 1
ATOM 2454 N N . ALA A 1 309 ? -18.627 14.522 -27.095 1.00 80.12 309 ALA A N 1
ATOM 2455 C CA . ALA A 1 309 ? -18.895 13.533 -28.139 1.00 80.12 309 ALA A CA 1
ATOM 2456 C C . ALA A 1 309 ? -19.092 12.115 -27.573 1.00 80.12 309 ALA A C 1
ATOM 2458 O O . ALA A 1 309 ? -19.828 11.315 -28.147 1.00 80.12 309 ALA A O 1
ATOM 2459 N N . PHE A 1 310 ? -18.434 11.791 -26.457 1.00 76.12 310 PHE A N 1
ATOM 2460 C CA . PHE A 1 310 ? -18.633 10.538 -25.737 1.00 76.12 310 PHE A CA 1
ATOM 2461 C C . PHE A 1 310 ? -20.031 10.464 -25.097 1.00 76.12 310 PHE A C 1
ATOM 2463 O O . PHE A 1 310 ? -20.679 9.424 -25.195 1.00 76.12 310 PHE A O 1
ATOM 2470 N N . LEU A 1 311 ? -20.519 11.561 -24.509 1.00 75.31 311 LEU A N 1
ATOM 2471 C CA . LEU A 1 311 ? -21.882 11.655 -23.973 1.00 75.31 311 LEU A CA 1
ATOM 2472 C C . LEU A 1 311 ? -22.949 11.586 -25.076 1.00 75.31 311 LEU A C 1
ATOM 2474 O O . LEU A 1 311 ? -23.942 10.879 -24.923 1.00 75.31 311 LEU A O 1
ATOM 2478 N N . ASP A 1 312 ? -22.721 12.267 -26.201 1.00 75.56 312 ASP A N 1
ATOM 2479 C CA . ASP A 1 312 ? -23.664 12.327 -27.326 1.00 75.56 312 ASP A CA 1
ATOM 2480 C C . ASP A 1 312 ? -23.823 10.986 -28.056 1.00 75.56 312 ASP A C 1
ATOM 2482 O O . ASP A 1 312 ? -24.853 10.739 -28.684 1.00 75.56 312 ASP A O 1
ATOM 2486 N N . ARG A 1 313 ? -22.814 10.108 -27.992 1.00 76.81 313 ARG A N 1
ATOM 2487 C CA . ARG A 1 313 ? -22.836 8.813 -28.686 1.00 76.81 313 ARG A CA 1
ATOM 2488 C C . ARG A 1 313 ? -23.736 7.765 -28.042 1.00 76.81 313 ARG A C 1
ATOM 2490 O O . ARG A 1 313 ? -23.933 6.753 -28.698 1.00 76.81 313 ARG A O 1
ATOM 2497 N N . GLY A 1 314 ? -24.264 7.997 -26.833 1.00 60.28 314 GLY A N 1
ATOM 2498 C CA . GLY A 1 314 ? -25.119 7.045 -26.114 1.00 60.28 314 GLY A CA 1
ATOM 2499 C C . GLY A 1 314 ? -24.436 5.684 -25.955 1.00 60.28 314 GLY A C 1
ATOM 2500 O O . GLY A 1 314 ? -24.498 4.842 -26.843 1.00 60.28 314 GLY A O 1
ATOM 2501 N N . ALA A 1 315 ? -23.722 5.465 -24.850 1.00 54.66 315 ALA A N 1
ATOM 2502 C CA . ALA A 1 315 ? -23.039 4.188 -24.641 1.00 54.66 315 ALA A CA 1
ATOM 2503 C C . ALA A 1 315 ? -24.047 3.014 -24.668 1.00 54.66 315 ALA A C 1
ATOM 2505 O O . ALA A 1 315 ? -25.118 3.158 -24.082 1.00 54.66 315 ALA A O 1
ATOM 2506 N N . PRO A 1 316 ? -23.723 1.873 -25.309 1.00 47.34 316 PRO A N 1
ATOM 2507 C CA . PRO A 1 316 ? -24.564 0.681 -25.240 1.00 47.34 316 PRO A CA 1
ATOM 2508 C C . PRO A 1 316 ? -24.707 0.225 -23.782 1.00 47.34 316 PRO A C 1
ATOM 2510 O O . PRO A 1 316 ? -23.724 0.225 -23.035 1.00 47.34 316 PRO A O 1
ATOM 2513 N N . ASP A 1 317 ? -25.923 -0.166 -23.398 1.00 43.88 317 ASP A N 1
ATOM 2514 C CA . ASP A 1 317 ? -26.366 -0.429 -22.017 1.00 43.88 317 ASP A CA 1
ATOM 2515 C C . ASP A 1 317 ? -25.690 -1.619 -21.301 1.00 43.88 317 ASP A C 1
ATOM 2517 O O . ASP A 1 317 ? -26.066 -1.970 -20.185 1.00 43.88 317 ASP A O 1
ATOM 2521 N N . PHE A 1 318 ? -24.654 -2.236 -21.867 1.00 40.97 318 PHE A N 1
ATOM 2522 C CA . PHE A 1 318 ? -24.042 -3.436 -21.294 1.00 40.97 318 PHE A CA 1
ATOM 2523 C C . PHE A 1 318 ? -22.660 -3.186 -20.710 1.00 40.97 318 PHE A C 1
ATOM 2525 O O . PHE A 1 318 ? -21.666 -3.396 -21.393 1.00 40.97 318 PHE A O 1
ATOM 2532 N N . TRP A 1 319 ? -22.615 -2.798 -19.431 1.00 41.25 319 TRP A N 1
ATOM 2533 C CA . TRP A 1 319 ? -21.511 -3.096 -18.505 1.00 41.25 319 TRP A CA 1
ATOM 2534 C C . TRP A 1 319 ? -22.066 -3.184 -17.069 1.00 41.25 319 TRP A C 1
ATOM 2536 O O . TRP A 1 319 ? -22.040 -2.197 -16.332 1.00 41.25 319 TRP A O 1
ATOM 2546 N N . PHE A 1 320 ? -22.560 -4.363 -16.687 1.00 39.38 320 PHE A N 1
ATOM 2547 C CA . PHE A 1 320 ? -22.620 -4.839 -15.301 1.00 39.38 320 PHE A CA 1
ATOM 2548 C C . PHE A 1 320 ? -22.037 -6.247 -15.249 1.00 39.38 320 PHE A C 1
ATOM 2550 O O . PHE A 1 320 ? -22.346 -7.029 -16.174 1.00 39.38 320 PHE A O 1
#

Secondary stru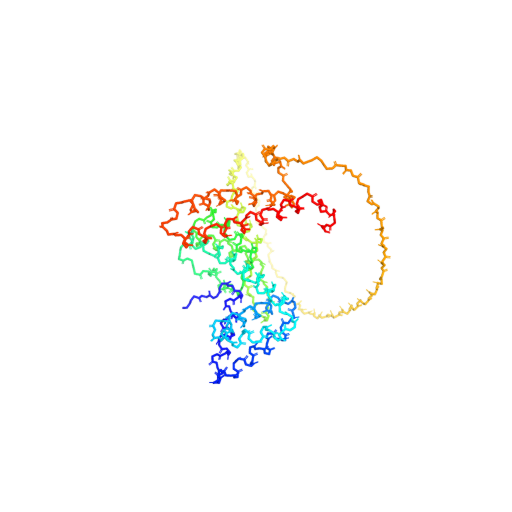cture (DSSP, 8-state):
-PPP-SHHHHHHHHHHHHHHH-S-HHHHHHHHHHHHHH----SHHHHHHHHHHHHHHHHH-HHHHHHHHHH-TTHHHHHHHHHHHHHHHHHHHHHHHHHHTTSTT--S-BTTTB--S---HHHHHHHHHHHHH-S-HHHHHHHHHHHHTT-EEEETTEEEE---HHHHHHHHHHHHS-------------------------------------------------------------------GGG------SS---HHHHHHHHHHHHHHHHHHHHHHHHH-SSHHHHHHHHHHHHHHHHHHHHHHHHHHT---S---

Radius of gyration: 31.97 Å; chains: 1; bounding box: 68×82×93 Å

pLDDT: mean 72.28, std 20.19, range [33.47, 96.06]

Foldseek 3Di:
DQDDAAPLVVLLVVLVVVLVPDPDPVVSLVVLLVLLLVLPDPDPSSLSSLLSSLVCCCVVPVPSSVVSLVVDPCNVVSVVSNVVNVVQVVLLVVLVVLLCVQAPPDSCDAPPPPDDPHDHSLQSVLSSVLSVLDSHPNVLSPQLQVLQVVPQDDDPNDRRRDRDSVSSVVSSVVSPPDPPPPPPPPPPDDDDDDDDDDDDDDDDDDDDDDDDDDDDDDDDDDDDDDDDDDDDDDDDDDDDDDDDLVPDDDDDDDDDCDPLNVLNVVLVVLVVVLVVLVVQLVPPPDPVSNVVSVVVSVVSVVVNVVSVVVVRVPDPPDDD